Protein AF-A0AAI8YCN1-F1 (afdb_monomer_lite)

Foldseek 3Di:
DDDPPDVLVVVLVLLLVLLAPVQVDAPPDPPPPVVVVPRDAAALQRLLVSLLVQLVPDDLVVLLVQLVVLLVQLVVLLPDDDLPVSQVSNLVSVQSVLQSLCVRRVVSQQQFFYFHDDDDLPPDPVPPDDRDGGGQAEEAEAAEDDDDDQWDQDPVRRYTYHYQAYNVRDGDRPLQRSLRSLLNVLLSSCVSRHDPPPPCSCQQAPPPNRLHLSSLSNSLSSLVSVCSSHVDPNSVVSSVVSVVVNVVSVVVVD

Structure (mmCIF, N/CA/C/O backbone):
data_AF-A0AAI8YCN1-F1
#
_entry.id   AF-A0AAI8YCN1-F1
#
loop_
_atom_site.group_PDB
_atom_site.id
_atom_site.type_symbol
_atom_site.label_atom_id
_atom_site.label_alt_id
_atom_site.label_comp_id
_atom_site.label_asym_id
_atom_site.label_entity_id
_atom_site.label_seq_id
_atom_site.pdbx_PDB_ins_code
_atom_site.Cartn_x
_atom_site.Cartn_y
_atom_site.Cartn_z
_atom_site.occupancy
_atom_site.B_iso_or_equiv
_atom_site.auth_seq_id
_atom_site.auth_comp_id
_atom_site.auth_asym_id
_atom_site.auth_atom_id
_atom_site.pdbx_PDB_model_num
ATOM 1 N N . MET A 1 1 ? 22.339 -26.926 -0.868 1.00 37.88 1 MET A N 1
ATOM 2 C CA . MET A 1 1 ? 21.730 -25.575 -0.877 1.00 37.88 1 MET A CA 1
ATOM 3 C C . MET A 1 1 ? 22.743 -24.601 -1.459 1.00 37.88 1 MET A C 1
ATOM 5 O O . MET A 1 1 ? 23.844 -24.538 -0.933 1.00 37.88 1 MET A O 1
ATOM 9 N N . ARG A 1 2 ? 22.438 -23.910 -2.567 1.00 31.39 2 ARG A N 1
ATOM 10 C CA . ARG A 1 2 ? 23.324 -22.863 -3.115 1.00 31.39 2 ARG A CA 1
ATOM 11 C C . ARG A 1 2 ? 22.983 -21.520 -2.452 1.00 31.39 2 ARG A C 1
ATOM 13 O O . ARG A 1 2 ? 21.796 -21.224 -2.331 1.00 31.39 2 ARG A O 1
ATOM 20 N N . PRO A 1 3 ? 23.964 -20.711 -2.023 1.00 32.66 3 PRO A N 1
ATOM 21 C CA . PRO A 1 3 ? 23.682 -19.436 -1.377 1.00 32.66 3 PRO A CA 1
ATOM 22 C C . PRO A 1 3 ? 23.203 -18.407 -2.414 1.00 32.66 3 PRO A C 1
ATOM 24 O O . PRO A 1 3 ? 23.929 -18.064 -3.342 1.00 32.66 3 PRO A O 1
ATOM 27 N N . LEU A 1 4 ? 21.995 -17.868 -2.236 1.00 40.56 4 LEU A N 1
ATOM 28 C CA . LEU A 1 4 ? 21.429 -16.754 -3.023 1.00 40.56 4 LEU A CA 1
ATOM 29 C C . LEU A 1 4 ? 21.972 -15.364 -2.591 1.00 40.56 4 LEU A C 1
ATOM 31 O O . LEU A 1 4 ? 21.301 -14.345 -2.731 1.00 40.56 4 LEU A O 1
ATOM 35 N N . ALA A 1 5 ? 23.177 -15.295 -2.022 1.00 48.88 5 ALA A N 1
ATOM 36 C CA . ALA A 1 5 ? 23.575 -14.211 -1.114 1.00 48.88 5 ALA A CA 1
ATOM 37 C C . ALA A 1 5 ? 24.196 -12.915 -1.712 1.00 48.88 5 ALA A C 1
ATOM 39 O O . ALA A 1 5 ? 24.028 -11.875 -1.077 1.00 48.88 5 ALA A O 1
ATOM 40 N N . PRO A 1 6 ? 24.876 -12.873 -2.881 1.00 50.44 6 PRO A N 1
ATOM 41 C CA . PRO A 1 6 ? 25.553 -11.632 -3.303 1.00 50.44 6 PRO A CA 1
ATOM 42 C C . PRO A 1 6 ? 24.618 -10.580 -3.927 1.00 50.44 6 PRO A C 1
ATOM 44 O O . PRO A 1 6 ? 24.646 -9.413 -3.543 1.00 50.44 6 PRO A O 1
ATOM 47 N N . ARG A 1 7 ? 23.741 -10.997 -4.854 1.00 56.00 7 ARG A N 1
ATOM 48 C CA . ARG A 1 7 ? 22.943 -10.079 -5.697 1.00 56.00 7 ARG A CA 1
ATOM 49 C C . ARG A 1 7 ? 21.779 -9.407 -4.956 1.00 56.00 7 ARG A C 1
ATOM 51 O O . ARG A 1 7 ? 21.479 -8.246 -5.205 1.00 56.00 7 ARG A O 1
ATOM 58 N N . LYS A 1 8 ? 21.155 -10.097 -3.991 1.00 58.25 8 LYS A N 1
ATOM 59 C CA . LYS A 1 8 ? 20.039 -9.556 -3.185 1.00 58.25 8 LYS A CA 1
ATOM 60 C C . LYS A 1 8 ? 20.481 -8.382 -2.298 1.00 58.25 8 LYS A C 1
ATOM 62 O O . LYS A 1 8 ? 19.754 -7.405 -2.143 1.00 58.25 8 LYS A O 1
ATOM 67 N N . ASN A 1 9 ? 21.695 -8.463 -1.752 1.00 67.75 9 ASN A N 1
ATOM 68 C CA . ASN A 1 9 ? 22.269 -7.416 -0.905 1.00 67.75 9 ASN A CA 1
ATOM 69 C C . ASN A 1 9 ? 22.727 -6.194 -1.710 1.00 67.75 9 ASN A C 1
ATOM 71 O O . ASN A 1 9 ? 22.776 -5.089 -1.178 1.00 67.75 9 ASN A O 1
ATOM 75 N N . GLU A 1 10 ? 23.087 -6.371 -2.978 1.00 74.25 10 GLU A N 1
ATOM 76 C CA . GLU A 1 10 ? 23.402 -5.268 -3.885 1.00 74.25 10 GLU A CA 1
ATOM 77 C C . GLU A 1 10 ? 22.140 -4.511 -4.299 1.00 74.25 10 GLU A C 1
ATOM 79 O O . GLU A 1 10 ? 22.088 -3.299 -4.106 1.00 74.25 10 GLU A O 1
ATOM 84 N N . ALA A 1 11 ? 21.084 -5.226 -4.704 1.00 72.12 11 ALA A N 1
ATOM 85 C CA . ALA A 1 11 ? 19.806 -4.607 -5.047 1.00 72.12 11 ALA A CA 1
ATOM 86 C C . ALA A 1 11 ? 19.209 -3.807 -3.878 1.00 72.12 11 ALA A C 1
ATOM 88 O O . ALA A 1 11 ? 18.850 -2.646 -4.041 1.00 72.12 11 ALA A O 1
ATOM 89 N N . LEU A 1 12 ? 19.201 -4.372 -2.664 1.00 73.56 12 LEU A N 1
ATOM 90 C CA . LEU A 1 12 ? 18.713 -3.662 -1.478 1.00 73.56 12 LEU A CA 1
ATOM 91 C C . LEU A 1 12 ? 19.574 -2.442 -1.115 1.00 73.56 12 LEU A C 1
ATOM 93 O O . LEU A 1 12 ? 19.041 -1.411 -0.713 1.00 73.56 12 LEU A O 1
ATOM 97 N N . ARG A 1 13 ? 20.905 -2.534 -1.237 1.00 77.88 13 ARG A N 1
ATOM 98 C CA . ARG A 1 13 ? 21.786 -1.368 -1.039 1.00 77.88 13 ARG A CA 1
ATOM 99 C C . ARG A 1 13 ? 21.512 -0.285 -2.078 1.00 77.88 13 ARG A C 1
ATOM 101 O O . ARG A 1 13 ? 21.604 0.891 -1.740 1.00 77.88 13 ARG A O 1
ATOM 108 N N . HIS A 1 14 ? 21.161 -0.674 -3.300 1.00 75.81 14 HIS A N 1
ATOM 109 C CA . HIS A 1 14 ? 20.821 0.266 -4.353 1.00 75.81 14 HIS A CA 1
ATOM 110 C C . HIS A 1 14 ? 19.476 0.956 -4.104 1.00 75.81 14 HIS A C 1
ATOM 112 O O . HIS A 1 14 ? 19.423 2.178 -4.088 1.00 75.81 14 HIS A O 1
ATOM 118 N N . LEU A 1 15 ? 18.425 0.202 -3.772 1.00 74.25 15 LEU A N 1
ATOM 119 C CA . LEU A 1 15 ? 17.115 0.769 -3.421 1.00 74.25 15 LEU A CA 1
ATOM 120 C C . LEU A 1 15 ? 17.194 1.713 -2.212 1.00 74.25 15 LEU A C 1
ATOM 122 O O . LEU A 1 15 ? 16.580 2.775 -2.211 1.00 74.25 15 LEU A O 1
ATOM 126 N N . LYS A 1 16 ? 18.017 1.378 -1.208 1.00 77.25 16 LYS A N 1
ATOM 127 C CA . LYS A 1 16 ? 18.317 2.289 -0.088 1.00 77.25 16 LYS A CA 1
ATOM 128 C C . LYS A 1 16 ? 18.953 3.593 -0.560 1.00 77.25 16 LYS A C 1
ATOM 130 O O . LYS A 1 16 ? 18.614 4.646 -0.040 1.00 77.25 16 LYS A O 1
ATOM 135 N N . ARG A 1 17 ? 19.862 3.521 -1.534 1.00 74.38 17 ARG A N 1
ATOM 136 C CA . ARG A 1 17 ? 20.500 4.701 -2.123 1.00 74.38 17 ARG A CA 1
ATOM 137 C C . ARG A 1 17 ? 19.497 5.546 -2.903 1.00 74.38 17 ARG A C 1
ATOM 139 O O . ARG A 1 17 ? 19.523 6.754 -2.737 1.00 74.38 17 ARG A O 1
ATOM 146 N N . ILE A 1 18 ? 18.610 4.930 -3.687 1.00 70.88 18 ILE A N 1
ATOM 147 C CA . ILE A 1 18 ? 17.519 5.632 -4.385 1.00 70.88 18 ILE A CA 1
ATOM 148 C C . ILE A 1 18 ? 16.659 6.392 -3.366 1.00 70.88 18 ILE A C 1
ATOM 150 O O . ILE A 1 18 ? 16.500 7.604 -3.496 1.00 70.88 18 ILE A O 1
ATOM 154 N N . ALA A 1 19 ? 16.216 5.719 -2.296 1.00 69.56 19 ALA A N 1
ATOM 155 C CA . ALA A 1 19 ? 15.466 6.350 -1.208 1.00 69.56 19 ALA A CA 1
ATOM 156 C C . ALA A 1 19 ? 16.242 7.496 -0.526 1.00 69.56 19 ALA A C 1
ATOM 158 O O . ALA A 1 19 ? 15.656 8.512 -0.174 1.00 69.56 19 ALA A O 1
ATOM 159 N N . ASP A 1 20 ? 17.561 7.366 -0.356 1.00 68.50 20 ASP A N 1
ATOM 160 C CA . ASP A 1 20 ? 18.397 8.392 0.283 1.00 68.50 20 ASP A CA 1
ATOM 161 C C . ASP A 1 20 ? 18.766 9.569 -0.649 1.00 68.50 20 ASP A C 1
ATOM 163 O O . ASP A 1 20 ? 19.060 10.657 -0.148 1.00 68.50 20 ASP A O 1
ATOM 167 N N . ASN A 1 21 ? 18.805 9.364 -1.974 1.00 62.84 21 ASN A N 1
ATOM 168 C CA . ASN A 1 21 ? 19.306 10.332 -2.962 1.00 62.84 21 ASN A CA 1
ATOM 169 C C . ASN A 1 21 ? 18.202 11.125 -3.668 1.00 62.84 21 ASN A C 1
ATOM 171 O O . ASN A 1 21 ? 18.410 12.312 -3.913 1.00 62.84 21 ASN A O 1
ATOM 175 N N . ARG A 1 22 ? 17.040 10.516 -3.957 1.00 56.38 22 ARG A N 1
ATOM 176 C CA . ARG A 1 22 ? 15.914 11.186 -4.646 1.00 56.38 22 ARG A CA 1
ATOM 177 C C . ARG A 1 22 ? 15.381 12.404 -3.863 1.00 56.38 22 ARG A C 1
ATOM 179 O O . ARG A 1 22 ? 14.746 13.266 -4.445 1.00 56.38 22 ARG A O 1
ATOM 186 N N . TRP A 1 23 ? 15.730 12.519 -2.576 1.00 51.97 23 TRP A N 1
ATOM 187 C CA . TRP A 1 23 ? 15.217 13.530 -1.637 1.00 51.97 23 TRP A CA 1
ATOM 188 C C . TRP A 1 23 ? 16.274 14.485 -1.069 1.00 51.97 23 TRP A C 1
ATOM 190 O O . TRP A 1 23 ? 15.977 15.323 -0.221 1.00 51.97 23 TRP A O 1
ATOM 200 N N . ARG A 1 24 ? 17.525 14.386 -1.543 1.00 43.50 24 ARG A N 1
ATOM 201 C CA . ARG A 1 24 ? 18.562 15.400 -1.270 1.00 43.50 24 ARG A CA 1
ATOM 202 C C . ARG A 1 24 ? 18.454 16.624 -2.181 1.00 43.50 24 ARG A C 1
ATOM 204 O O . ARG A 1 24 ? 19.236 17.554 -2.003 1.00 43.50 24 ARG A O 1
ATOM 211 N N . ILE A 1 25 ? 17.548 16.604 -3.155 1.00 40.16 25 ILE A N 1
ATOM 212 C CA . ILE A 1 25 ? 17.401 17.664 -4.147 1.00 40.16 25 ILE A CA 1
ATOM 213 C C . ILE A 1 25 ? 16.362 18.656 -3.634 1.00 40.16 25 ILE A C 1
ATOM 215 O O . ILE A 1 25 ? 15.189 18.329 -3.485 1.00 40.16 25 ILE A O 1
ATOM 219 N N . ASP A 1 26 ? 16.845 19.854 -3.329 1.00 38.69 26 ASP A N 1
ATOM 220 C CA . ASP A 1 26 ? 16.035 21.039 -3.082 1.00 38.69 26 ASP A CA 1
ATOM 221 C C . ASP A 1 26 ? 15.257 21.362 -4.371 1.00 38.69 26 ASP A C 1
ATOM 223 O O . ASP A 1 26 ? 15.903 21.587 -5.398 1.00 38.69 26 ASP A O 1
ATOM 227 N N . PRO A 1 27 ? 13.910 21.388 -4.377 1.00 41.88 27 PRO A N 1
ATOM 228 C CA . PRO A 1 27 ? 13.135 21.681 -5.587 1.00 41.88 27 PRO A CA 1
ATOM 229 C C . PRO A 1 27 ? 13.367 23.108 -6.117 1.00 41.88 27 PRO A C 1
ATOM 231 O O . PRO A 1 27 ? 12.930 23.434 -7.217 1.00 41.88 27 PRO A O 1
ATOM 234 N N . VAL A 1 28 ? 14.052 23.966 -5.349 1.00 38.78 28 VAL A N 1
ATOM 235 C CA . VAL A 1 28 ? 14.414 25.339 -5.739 1.00 38.78 28 VAL A CA 1
ATOM 236 C C . VAL A 1 28 ? 15.728 25.391 -6.528 1.00 38.78 28 VAL A C 1
ATOM 238 O O . VAL A 1 28 ? 16.009 26.383 -7.201 1.00 38.78 28 VAL A O 1
ATOM 241 N N . ALA A 1 29 ? 16.545 24.338 -6.473 1.00 38.72 29 ALA A N 1
ATOM 242 C CA . ALA A 1 29 ? 17.766 24.266 -7.253 1.00 38.72 29 ALA A CA 1
ATOM 243 C C . ALA A 1 29 ? 17.478 23.514 -8.552 1.00 38.72 29 ALA A C 1
ATOM 245 O O . ALA A 1 29 ? 17.090 22.351 -8.529 1.00 38.72 29 ALA A O 1
ATOM 246 N N . ASP A 1 30 ? 17.717 24.196 -9.670 1.00 35.72 30 ASP A N 1
ATOM 247 C CA . ASP A 1 30 ? 17.680 23.737 -11.065 1.00 35.72 30 ASP A CA 1
ATOM 248 C C . ASP A 1 30 ? 18.754 22.650 -11.332 1.00 35.72 30 ASP A C 1
ATOM 250 O O . ASP A 1 30 ? 19.585 22.725 -12.240 1.00 35.72 30 ASP A O 1
ATOM 254 N N . VAL A 1 31 ? 18.827 21.651 -10.450 1.00 38.09 31 VAL A N 1
ATOM 255 C CA . VAL A 1 31 ? 19.705 20.498 -10.559 1.00 38.09 31 VAL A CA 1
ATOM 256 C C . VAL A 1 31 ? 18.974 19.526 -11.457 1.00 38.09 31 VAL A C 1
ATOM 258 O O . VAL A 1 31 ? 18.088 18.794 -11.021 1.00 38.09 31 VAL A O 1
ATOM 261 N N . SER A 1 32 ? 19.352 19.582 -12.732 1.00 36.53 32 SER A N 1
ATOM 262 C CA . SER A 1 32 ? 19.016 18.606 -13.759 1.00 36.53 32 SER A CA 1
ATOM 263 C C . SER A 1 32 ? 18.841 17.207 -13.148 1.00 36.53 32 SER A C 1
ATOM 265 O O . SER A 1 32 ? 19.759 16.632 -12.549 1.00 36.53 32 SER A O 1
ATOM 267 N N . TYR A 1 33 ? 17.635 16.666 -13.334 1.00 40.56 33 TYR A N 1
ATOM 268 C CA . TYR A 1 33 ? 17.277 15.272 -13.070 1.00 40.56 33 TYR A CA 1
ATOM 269 C C . TYR A 1 33 ? 18.294 14.286 -13.699 1.00 40.56 33 TYR A C 1
ATOM 271 O O . TYR A 1 33 ? 18.409 13.151 -13.236 1.00 40.56 33 TYR A O 1
ATOM 279 N N . ASP A 1 34 ? 19.093 14.724 -14.685 1.00 38.28 34 ASP A N 1
ATOM 280 C CA . ASP A 1 34 ? 20.087 13.920 -15.408 1.00 38.28 34 ASP A CA 1
ATOM 281 C C . ASP A 1 34 ? 21.299 13.498 -14.562 1.00 38.28 34 ASP A C 1
ATOM 283 O O . ASP A 1 34 ? 22.046 12.609 -14.963 1.00 38.28 34 ASP A O 1
ATOM 287 N N . LEU A 1 35 ? 21.532 14.082 -13.380 1.00 38.84 35 LEU A N 1
ATOM 288 C CA . LEU A 1 35 ? 22.635 13.636 -12.511 1.00 38.84 35 LEU A CA 1
ATOM 289 C C . LEU A 1 35 ? 22.287 12.407 -11.650 1.00 38.84 35 LEU A C 1
ATOM 291 O O . LEU A 1 35 ? 23.187 11.823 -11.044 1.00 38.84 35 LEU A O 1
ATOM 295 N N . LEU A 1 36 ? 21.019 11.974 -11.626 1.00 43.69 36 LEU A N 1
ATOM 296 C CA . LEU A 1 36 ? 20.576 10.738 -10.961 1.00 43.69 36 LEU A CA 1
ATOM 297 C C . LEU A 1 36 ? 20.333 9.566 -11.932 1.00 43.69 36 LEU A C 1
ATOM 299 O O . LEU A 1 36 ? 20.166 8.437 -11.476 1.00 43.69 36 LEU A O 1
ATOM 303 N N . THR A 1 37 ? 20.358 9.791 -13.251 1.00 45.66 37 THR A N 1
ATOM 304 C CA . THR A 1 37 ? 19.985 8.790 -14.273 1.00 45.66 37 THR A CA 1
ATOM 305 C C . THR A 1 37 ? 21.078 7.767 -14.609 1.00 45.66 37 THR A C 1
ATOM 307 O O . THR A 1 37 ? 20.818 6.808 -15.330 1.00 45.66 37 THR A O 1
ATOM 310 N N . ASN A 1 38 ? 22.293 7.910 -14.066 1.00 41.09 38 ASN A N 1
ATOM 311 C CA . ASN A 1 38 ? 23.405 6.982 -14.334 1.00 41.09 38 ASN A CA 1
ATOM 312 C C . ASN A 1 38 ? 23.502 5.786 -13.365 1.00 41.09 38 ASN A C 1
ATOM 314 O O . ASN A 1 38 ? 24.310 4.883 -13.589 1.00 41.09 38 ASN A O 1
ATOM 318 N N . ASP A 1 39 ? 22.681 5.739 -12.314 1.00 48.38 39 ASP A N 1
ATOM 319 C CA . ASP A 1 39 ? 22.651 4.637 -11.347 1.00 48.38 39 ASP A CA 1
ATOM 320 C C . ASP A 1 39 ? 21.447 3.716 -11.664 1.00 48.38 39 ASP A C 1
ATOM 322 O O . ASP A 1 39 ? 20.359 3.915 -11.140 1.00 48.38 39 ASP A O 1
ATOM 326 N N . LEU A 1 40 ? 21.635 2.722 -12.552 1.00 51.00 40 LEU A N 1
ATOM 327 C CA . LEU A 1 40 ? 20.783 1.523 -12.766 1.00 51.00 40 LEU A CA 1
ATOM 328 C C . LEU A 1 40 ? 19.309 1.657 -12.322 1.00 51.00 40 LEU A C 1
ATOM 330 O O . LEU A 1 40 ? 18.898 1.078 -11.311 1.00 51.00 40 LEU A O 1
ATOM 334 N N . ILE A 1 41 ? 18.503 2.403 -13.071 1.00 69.31 41 ILE A N 1
ATOM 335 C CA . ILE A 1 41 ? 17.099 2.589 -12.712 1.00 69.31 41 ILE A CA 1
ATOM 336 C C . ILE A 1 41 ? 16.358 1.267 -12.971 1.00 69.31 41 ILE A C 1
ATOM 338 O O . ILE A 1 41 ? 16.448 0.675 -14.047 1.00 69.31 41 ILE A O 1
ATOM 342 N N . TYR A 1 42 ? 15.719 0.718 -11.939 1.00 81.38 42 TYR A N 1
ATOM 343 C CA . TYR A 1 42 ? 15.004 -0.548 -12.067 1.00 81.38 42 TYR A CA 1
ATOM 344 C C . TYR A 1 42 ? 13.690 -0.308 -12.795 1.00 81.38 42 TYR A C 1
ATOM 346 O O . TYR A 1 42 ? 12.892 0.534 -12.383 1.00 81.38 42 TYR A O 1
ATOM 354 N N . SER A 1 43 ? 13.406 -1.115 -13.812 1.00 88.06 43 SER A N 1
ATOM 355 C CA . SER A 1 43 ? 12.075 -1.104 -14.404 1.00 88.06 43 SER A CA 1
ATOM 356 C C . SER A 1 43 ? 11.011 -1.513 -13.374 1.00 88.06 43 SER A C 1
ATOM 358 O O . SER A 1 43 ? 11.298 -2.245 -12.417 1.00 88.06 43 SER A O 1
ATOM 360 N N . ALA A 1 44 ? 9.752 -1.125 -13.595 1.00 88.88 44 ALA A N 1
ATOM 361 C CA . ALA A 1 44 ? 8.629 -1.556 -12.753 1.00 88.88 44 ALA A CA 1
ATOM 362 C C . ALA A 1 44 ? 8.565 -3.088 -12.602 1.00 88.88 44 ALA A C 1
ATOM 364 O O . ALA A 1 44 ? 8.285 -3.625 -11.528 1.00 88.88 44 ALA A O 1
ATOM 365 N N . ARG A 1 45 ? 8.927 -3.815 -13.666 1.00 91.56 45 ARG A N 1
ATOM 366 C CA . ARG A 1 45 ? 9.012 -5.277 -13.664 1.00 91.56 45 ARG A CA 1
ATOM 367 C C . ARG A 1 45 ? 10.113 -5.808 -12.748 1.00 91.56 45 ARG A C 1
ATOM 369 O O . ARG A 1 45 ? 9.889 -6.794 -12.041 1.00 91.56 45 ARG A O 1
ATOM 376 N N . ASP A 1 46 ? 11.290 -5.188 -12.751 1.00 89.56 46 ASP A N 1
ATOM 377 C CA . ASP A 1 46 ? 12.398 -5.594 -11.881 1.00 89.56 46 ASP A CA 1
ATOM 378 C C . ASP A 1 46 ? 12.054 -5.363 -10.411 1.00 89.56 46 ASP A C 1
ATOM 380 O O . ASP A 1 46 ? 12.251 -6.255 -9.582 1.00 89.56 46 ASP A O 1
ATOM 384 N N . ILE A 1 47 ? 11.461 -4.209 -10.102 1.00 88.56 47 ILE A N 1
ATOM 385 C CA . ILE A 1 47 ? 10.981 -3.860 -8.765 1.00 88.56 47 ILE A CA 1
ATOM 386 C C . ILE A 1 47 ? 9.910 -4.849 -8.279 1.00 88.56 47 ILE A C 1
ATOM 388 O O . ILE A 1 47 ? 10.045 -5.416 -7.189 1.00 88.56 47 ILE A O 1
ATOM 392 N N . ALA A 1 48 ? 8.894 -5.145 -9.097 1.00 90.56 48 ALA A N 1
ATOM 393 C CA . ALA A 1 48 ? 7.862 -6.131 -8.766 1.00 90.56 48 ALA A CA 1
ATOM 394 C C . ALA A 1 48 ? 8.461 -7.528 -8.520 1.00 90.56 48 ALA A C 1
ATOM 396 O O . ALA A 1 48 ? 8.098 -8.230 -7.570 1.00 90.56 48 ALA A O 1
ATOM 397 N N . ARG A 1 49 ? 9.422 -7.944 -9.355 1.00 88.62 49 ARG A N 1
ATOM 398 C CA . ARG A 1 49 ? 10.113 -9.231 -9.210 1.00 88.62 49 ARG A CA 1
ATOM 399 C C . ARG A 1 49 ? 10.955 -9.290 -7.937 1.00 88.62 49 ARG A C 1
ATOM 401 O O . ARG A 1 49 ? 10.975 -10.332 -7.279 1.00 88.62 49 ARG A O 1
ATOM 408 N N . LEU A 1 50 ? 11.642 -8.204 -7.587 1.00 87.94 50 LEU A N 1
ATOM 409 C CA . LEU A 1 50 ? 12.440 -8.113 -6.366 1.00 87.94 50 LEU A CA 1
ATOM 410 C C . LEU A 1 50 ? 11.575 -8.321 -5.122 1.00 87.94 50 LEU A C 1
ATOM 412 O O . LEU A 1 50 ? 11.965 -9.120 -4.267 1.00 87.94 50 LEU A O 1
ATOM 416 N N . VAL A 1 51 ? 10.403 -7.677 -5.048 1.00 89.75 51 VAL A N 1
ATOM 417 C CA . VAL A 1 51 ? 9.435 -7.880 -3.954 1.00 89.75 51 VAL A CA 1
ATOM 418 C C . VAL A 1 51 ? 9.068 -9.359 -3.840 1.00 89.75 51 VAL A C 1
ATOM 420 O O . VAL A 1 51 ? 9.241 -9.966 -2.784 1.00 89.75 51 VAL A O 1
ATOM 423 N N . LYS A 1 52 ? 8.664 -9.988 -4.952 1.00 89.19 52 LYS A N 1
ATOM 424 C CA . LYS A 1 52 ? 8.255 -11.403 -4.969 1.00 89.19 52 LYS A CA 1
ATOM 425 C C . LYS A 1 52 ? 9.338 -12.338 -4.442 1.00 89.19 52 LYS A C 1
ATOM 427 O O . LYS A 1 52 ? 9.092 -13.116 -3.523 1.00 89.19 52 LYS A O 1
ATOM 432 N N . VAL A 1 53 ? 10.552 -12.216 -4.978 1.00 84.62 53 VAL A N 1
ATOM 433 C CA . VAL A 1 53 ? 11.700 -13.045 -4.578 1.00 84.62 53 VAL A CA 1
ATOM 434 C C . VAL A 1 53 ? 12.110 -12.769 -3.128 1.00 84.62 53 VAL A C 1
ATOM 436 O O . VAL A 1 53 ? 12.559 -13.670 -2.417 1.00 84.62 53 VAL A O 1
ATOM 439 N N . HIS A 1 54 ? 11.982 -11.528 -2.651 1.00 79.38 54 HIS A N 1
ATOM 440 C CA . HIS A 1 54 ? 12.303 -11.208 -1.265 1.00 79.38 54 HIS A CA 1
ATOM 441 C C . HIS A 1 54 ? 11.322 -11.859 -0.291 1.00 79.38 54 HIS A C 1
ATOM 443 O O . HIS A 1 54 ? 11.763 -12.505 0.666 1.00 79.38 54 HIS A O 1
ATOM 449 N N . SER A 1 55 ? 10.026 -11.734 -0.571 1.00 80.12 55 SER A N 1
ATOM 450 C CA . SER A 1 55 ? 8.932 -12.212 0.275 1.00 80.12 55 SER A CA 1
ATOM 451 C C . SER A 1 55 ? 8.686 -13.723 0.179 1.00 80.12 55 SER A C 1
ATOM 453 O O . SER A 1 55 ? 7.891 -14.273 0.930 1.00 80.12 55 SER A O 1
ATOM 455 N N . GLU A 1 56 ? 9.380 -14.450 -0.698 1.00 73.62 56 GLU A N 1
ATOM 456 C CA . GLU A 1 56 ? 9.415 -15.919 -0.641 1.00 73.62 56 GLU A CA 1
ATOM 457 C C . GLU A 1 56 ? 10.155 -16.445 0.598 1.00 73.62 56 GLU A C 1
ATOM 459 O O . GLU A 1 56 ? 9.869 -17.547 1.063 1.00 73.62 56 GLU A O 1
ATOM 464 N N . GLY A 1 57 ? 11.082 -15.657 1.153 1.00 64.81 57 GLY A N 1
ATOM 465 C CA . GLY A 1 57 ? 11.860 -16.025 2.337 1.00 64.81 57 GLY A CA 1
ATOM 466 C C . GLY A 1 57 ? 11.203 -15.683 3.678 1.00 64.81 57 GLY A C 1
ATOM 467 O O . GLY A 1 57 ? 11.766 -16.026 4.720 1.00 64.81 57 GLY A O 1
ATOM 468 N N . THR A 1 58 ? 10.056 -14.995 3.690 1.00 67.88 58 THR A N 1
ATOM 469 C CA . THR A 1 58 ? 9.383 -14.604 4.935 1.00 67.88 58 THR A CA 1
ATOM 470 C C . THR A 1 58 ? 8.618 -15.787 5.532 1.00 67.88 58 THR A C 1
ATOM 472 O O . THR A 1 58 ? 7.891 -16.515 4.856 1.00 67.88 58 THR A O 1
ATOM 475 N N . LYS A 1 59 ? 8.832 -16.036 6.831 1.00 63.22 59 LYS A N 1
ATOM 476 C CA . LYS A 1 59 ? 8.249 -17.181 7.542 1.00 63.22 59 LYS A CA 1
ATOM 477 C C . LYS A 1 59 ? 6.761 -16.936 7.811 1.00 63.22 59 LYS A C 1
ATOM 479 O O . LYS A 1 59 ? 6.419 -16.261 8.780 1.00 63.22 59 LYS A O 1
ATOM 484 N N . THR A 1 60 ? 5.898 -17.579 7.024 1.00 62.34 60 THR A N 1
ATOM 485 C CA . THR A 1 60 ? 4.425 -17.464 7.055 1.00 62.34 60 THR A CA 1
ATOM 486 C C . THR A 1 60 ? 3.815 -17.482 8.464 1.00 62.34 60 THR A C 1
ATOM 488 O O . THR A 1 60 ? 2.906 -16.710 8.745 1.00 62.34 60 THR A O 1
ATOM 491 N N . ARG A 1 61 ? 4.329 -18.318 9.380 1.00 60.47 61 ARG A N 1
ATOM 492 C CA . ARG A 1 61 ? 3.774 -18.472 10.738 1.00 60.47 61 ARG A CA 1
ATOM 493 C C . ARG A 1 61 ? 4.003 -17.254 11.644 1.00 60.47 61 ARG A C 1
ATOM 495 O O . ARG A 1 61 ? 3.110 -16.894 12.395 1.00 60.47 61 ARG A O 1
ATOM 502 N N . THR A 1 62 ? 5.178 -16.625 11.585 1.00 63.47 62 THR A N 1
ATOM 503 C CA . THR A 1 62 ? 5.496 -15.450 12.421 1.00 63.47 62 THR A CA 1
ATOM 504 C C . THR A 1 62 ? 4.741 -14.216 11.938 1.00 63.47 62 THR A C 1
ATOM 506 O O . THR A 1 62 ? 4.238 -13.441 12.745 1.00 63.47 62 THR A O 1
ATOM 509 N N . THR A 1 63 ? 4.626 -14.074 10.620 1.00 69.81 63 THR A N 1
ATOM 510 C CA . THR A 1 63 ? 3.864 -13.009 9.969 1.00 69.81 63 THR A CA 1
ATOM 511 C C . THR A 1 63 ? 2.369 -13.134 10.281 1.00 69.81 63 THR A C 1
ATOM 513 O O . THR A 1 63 ? 1.764 -12.166 10.719 1.00 69.81 63 THR A O 1
ATOM 516 N N . SER A 1 64 ? 1.793 -14.340 10.201 1.00 74.06 64 SER A N 1
ATOM 517 C CA . SER A 1 64 ? 0.377 -14.570 10.536 1.00 74.06 64 SER A CA 1
ATOM 518 C C . SER A 1 64 ? 0.021 -14.181 11.976 1.00 74.06 64 SER A C 1
ATOM 520 O O . SER A 1 64 ? -0.936 -13.441 12.174 1.00 74.06 64 SER A O 1
ATOM 522 N N . THR A 1 65 ? 0.822 -14.559 12.981 1.00 77.94 65 THR A N 1
ATOM 523 C CA . THR A 1 65 ? 0.557 -14.144 14.373 1.00 77.94 65 THR A CA 1
ATOM 524 C C . THR A 1 65 ? 0.651 -12.629 14.564 1.00 77.94 65 THR A C 1
ATOM 526 O O . THR A 1 65 ? -0.158 -12.051 15.283 1.00 77.94 65 THR A O 1
ATOM 529 N N . ALA A 1 66 ? 1.624 -11.969 13.930 1.00 79.12 66 ALA A N 1
ATOM 530 C CA . ALA A 1 66 ? 1.777 -10.522 14.051 1.00 79.12 66 ALA A CA 1
ATOM 531 C C . ALA A 1 66 ? 0.586 -9.769 13.443 1.00 79.12 66 ALA A C 1
ATOM 533 O O . ALA A 1 66 ? 0.067 -8.854 14.076 1.00 79.12 66 ALA A O 1
ATOM 534 N N . VAL A 1 67 ? 0.139 -10.174 12.251 1.00 78.25 67 VAL A N 1
ATOM 535 C CA . VAL A 1 67 ? -1.002 -9.538 11.580 1.00 78.25 67 VAL A CA 1
ATOM 536 C C . VAL A 1 67 ? -2.310 -9.838 12.321 1.00 78.25 67 VAL A C 1
ATOM 538 O O . VAL A 1 67 ? -3.101 -8.921 12.512 1.00 78.25 67 VAL A O 1
ATOM 541 N N . GLN A 1 68 ? -2.501 -11.057 12.839 1.00 83.00 68 GLN A N 1
ATOM 542 C CA . GLN A 1 68 ? -3.672 -11.389 13.660 1.00 83.00 68 GLN A CA 1
ATOM 543 C C . GLN A 1 68 ? -3.749 -10.527 14.927 1.00 83.00 68 GLN A C 1
ATOM 545 O O . GLN A 1 68 ? -4.798 -9.975 15.227 1.00 83.00 68 GLN A O 1
ATOM 550 N N . ASN A 1 69 ? -2.632 -10.333 15.635 1.00 84.44 69 ASN A N 1
ATOM 551 C CA . ASN A 1 69 ? -2.616 -9.472 16.820 1.00 84.44 69 ASN A CA 1
ATOM 552 C C . ASN A 1 69 ? -3.007 -8.022 16.489 1.00 84.44 69 ASN A C 1
ATOM 554 O O . ASN A 1 69 ? -3.614 -7.342 17.315 1.00 84.44 69 ASN A O 1
ATOM 558 N N . LEU A 1 70 ? -2.633 -7.531 15.304 1.00 84.56 70 LEU A N 1
ATOM 559 C CA . LEU A 1 70 ? -2.986 -6.184 14.858 1.00 84.56 70 LEU A CA 1
ATOM 560 C C . LEU A 1 70 ? -4.464 -6.081 14.468 1.00 84.56 70 LEU A C 1
ATOM 562 O O . LEU A 1 70 ? -5.105 -5.100 14.831 1.00 84.56 70 LEU A O 1
ATOM 566 N N . HIS A 1 71 ? -5.004 -7.108 13.812 1.00 85.50 71 HIS A N 1
ATOM 567 C CA . HIS A 1 71 ? -6.436 -7.244 13.553 1.00 85.50 71 HIS A CA 1
ATOM 568 C C . HIS A 1 71 ? -7.244 -7.245 14.860 1.00 85.50 71 HIS A C 1
ATOM 570 O O . HIS A 1 71 ? -8.156 -6.440 15.023 1.00 85.50 71 HIS A O 1
ATOM 576 N N . ASP A 1 72 ? -6.857 -8.064 15.839 1.00 87.31 72 ASP A N 1
ATOM 577 C CA . ASP A 1 72 ? -7.547 -8.140 17.133 1.00 87.31 72 ASP A CA 1
ATOM 578 C C . ASP A 1 72 ? -7.459 -6.806 17.901 1.00 87.31 72 ASP A C 1
ATOM 580 O O . ASP A 1 72 ? -8.410 -6.390 18.564 1.00 87.31 72 ASP A O 1
ATOM 584 N N . THR A 1 73 ? -6.329 -6.098 17.776 1.00 85.44 73 THR A N 1
ATOM 585 C CA . THR A 1 73 ? -6.146 -4.749 18.337 1.00 85.44 73 THR A CA 1
ATOM 586 C C . THR A 1 73 ? -7.082 -3.740 17.672 1.00 85.44 73 THR A C 1
ATOM 588 O O . THR A 1 73 ? -7.712 -2.949 18.368 1.00 85.44 73 THR A O 1
ATOM 591 N N . TYR A 1 74 ? -7.213 -3.786 16.344 1.00 85.31 74 TYR A N 1
ATOM 592 C CA . TYR A 1 74 ? -8.154 -2.940 15.615 1.00 85.31 74 TYR A CA 1
ATOM 593 C C . TYR A 1 74 ? -9.598 -3.203 16.054 1.00 85.31 74 TYR A C 1
ATOM 595 O O . TYR A 1 74 ? -10.301 -2.259 16.397 1.00 85.31 74 TYR A O 1
ATOM 603 N N . LEU A 1 75 ? -10.022 -4.471 16.120 1.00 84.94 75 LEU A N 1
ATOM 604 C CA . LEU A 1 75 ? -11.372 -4.834 16.565 1.00 84.94 75 LEU A CA 1
ATOM 605 C C . LEU A 1 75 ? -11.662 -4.368 17.994 1.00 84.94 75 LEU A C 1
ATOM 607 O O . LEU A 1 75 ? -12.783 -3.960 18.289 1.00 84.94 75 LEU A O 1
ATOM 611 N N . LYS A 1 76 ? -10.655 -4.398 18.874 1.00 86.06 76 LYS A N 1
ATOM 612 C CA . LYS A 1 76 ? -10.781 -3.842 20.222 1.00 86.06 76 LYS A CA 1
ATOM 613 C C . LYS A 1 76 ? -11.073 -2.340 20.172 1.00 86.06 76 LYS A C 1
ATOM 615 O O . LYS A 1 76 ? -12.019 -1.900 20.808 1.00 86.06 76 LYS A O 1
ATOM 620 N N . TYR A 1 77 ? -10.290 -1.572 19.415 1.00 84.50 77 TYR A N 1
ATOM 621 C CA . TYR A 1 77 ? -10.458 -0.116 19.308 1.00 84.50 77 TYR A CA 1
ATOM 622 C C . TYR A 1 77 ? -11.739 0.288 18.571 1.00 84.50 77 TYR A C 1
ATOM 624 O O . TYR A 1 77 ? -12.350 1.298 18.893 1.00 84.50 77 TYR A O 1
ATOM 632 N N . ALA A 1 78 ? -12.181 -0.528 17.617 1.00 80.94 78 ALA A N 1
ATOM 633 C CA . ALA A 1 78 ? -13.444 -0.360 16.910 1.00 80.94 78 ALA A CA 1
ATOM 634 C C . ALA A 1 78 ? -14.680 -0.456 17.824 1.00 80.94 78 ALA A C 1
ATOM 636 O O . ALA A 1 78 ? -15.735 0.071 17.471 1.00 80.94 78 ALA A O 1
ATOM 637 N N . ALA A 1 79 ? -14.566 -1.148 18.962 1.00 82.38 79 ALA A N 1
ATOM 638 C CA . ALA A 1 79 ? -15.668 -1.407 19.887 1.00 82.38 79 ALA A CA 1
ATOM 639 C C . ALA A 1 79 ? -15.826 -0.348 20.995 1.00 82.38 79 ALA A C 1
ATOM 641 O O . ALA A 1 79 ? -16.801 -0.401 21.741 1.00 82.38 79 ALA A O 1
ATOM 642 N N . GLU A 1 80 ? -14.879 0.579 21.125 1.00 78.62 80 GLU A N 1
ATOM 643 C CA . GLU A 1 80 ? -14.898 1.646 22.131 1.00 78.62 80 GLU A CA 1
ATOM 644 C C . GLU A 1 80 ? -15.957 2.723 21.778 1.00 78.62 80 GLU A C 1
ATOM 646 O O . GLU A 1 80 ? -16.306 2.909 20.610 1.00 78.62 80 GLU A O 1
ATOM 651 N N . GLU A 1 81 ? -16.505 3.444 22.764 1.00 62.94 81 GLU A N 1
ATOM 652 C CA . GLU A 1 81 ? -17.632 4.381 22.548 1.00 62.94 81 GLU A CA 1
ATOM 653 C C . GLU A 1 81 ? -17.205 5.804 22.113 1.00 62.94 81 GLU A C 1
ATOM 655 O O . GLU A 1 81 ? -18.003 6.513 21.492 1.00 62.94 81 GLU A O 1
ATOM 660 N N . ASP A 1 82 ? -15.964 6.234 22.392 1.00 74.06 82 ASP A N 1
ATOM 661 C CA . ASP A 1 82 ? -15.473 7.579 22.037 1.00 74.06 82 ASP A CA 1
ATOM 662 C C . ASP A 1 82 ? -14.951 7.643 20.594 1.00 74.06 82 ASP A C 1
ATOM 664 O O . ASP A 1 82 ? -13.854 7.199 20.265 1.00 74.06 82 ASP A O 1
ATOM 668 N N . LEU A 1 83 ? -15.730 8.268 19.714 1.00 67.44 83 LEU A N 1
ATOM 669 C CA . LEU A 1 83 ? -15.453 8.315 18.280 1.00 67.44 83 LEU A CA 1
ATOM 670 C C . LEU A 1 83 ? -14.087 8.914 17.906 1.00 67.44 83 LEU A C 1
ATOM 672 O O . LEU A 1 83 ? -13.506 8.458 16.922 1.00 67.44 83 LEU A O 1
ATOM 676 N N . GLN A 1 84 ? -13.585 9.925 18.624 1.00 67.56 84 GLN A N 1
ATOM 677 C CA . GLN A 1 84 ? -12.357 10.622 18.228 1.00 67.56 84 GLN A CA 1
ATOM 678 C C . GLN A 1 84 ? -11.110 9.910 18.760 1.00 67.56 84 GLN A C 1
ATOM 680 O O . GLN A 1 84 ? -10.155 9.713 18.005 1.00 67.56 84 GLN A O 1
ATOM 685 N N . GLU A 1 85 ? -11.146 9.456 20.014 1.00 70.50 85 GLU A N 1
ATOM 68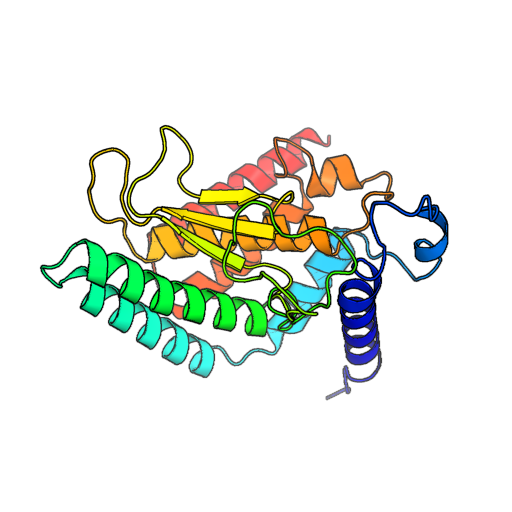6 C CA . GLU A 1 85 ? -10.079 8.630 20.594 1.00 70.50 85 GLU A CA 1
ATOM 687 C C . GLU A 1 85 ? -9.924 7.310 19.814 1.00 70.50 85 GLU A C 1
ATOM 689 O O . GLU A 1 85 ? -8.809 6.863 19.531 1.00 70.50 85 GLU A O 1
ATOM 694 N N . ASN A 1 86 ? -11.034 6.750 19.322 1.00 79.12 86 ASN A N 1
ATOM 695 C CA . ASN A 1 86 ? -11.020 5.546 18.493 1.00 79.12 86 ASN A CA 1
ATOM 696 C C . ASN A 1 86 ? -10.263 5.728 17.182 1.00 79.12 86 ASN A C 1
ATOM 698 O O . ASN A 1 86 ? -9.557 4.815 16.759 1.00 79.12 86 ASN A O 1
ATOM 702 N N . VAL A 1 87 ? -10.404 6.876 16.511 1.00 81.00 87 VAL A N 1
ATOM 703 C CA . VAL A 1 87 ? -9.707 7.118 15.239 1.00 81.00 87 VAL A CA 1
ATOM 704 C C . VAL A 1 87 ? -8.202 7.169 15.462 1.00 81.00 87 VAL A C 1
ATOM 706 O O . VAL A 1 87 ? -7.463 6.564 14.687 1.00 81.00 87 VAL A O 1
ATOM 709 N N . GLU A 1 88 ? -7.732 7.801 16.536 1.00 82.94 88 GLU A N 1
ATOM 710 C CA . GLU A 1 88 ? -6.305 7.835 16.878 1.00 82.94 88 GLU A CA 1
ATOM 711 C C . GLU A 1 88 ? -5.764 6.430 17.193 1.00 82.94 88 GLU A C 1
ATOM 713 O O . GLU A 1 88 ? -4.731 6.019 16.657 1.00 82.94 88 GLU A O 1
ATOM 718 N N . LEU A 1 89 ? -6.500 5.643 17.979 1.00 84.44 89 LEU A N 1
ATOM 719 C CA . LEU A 1 89 ? -6.123 4.265 18.305 1.00 84.44 89 LEU A CA 1
ATOM 720 C C . LEU A 1 89 ? -6.130 3.347 17.067 1.00 84.44 89 LEU A C 1
ATOM 722 O O . LEU A 1 89 ? -5.194 2.570 16.846 1.00 84.44 89 LEU A O 1
ATOM 726 N N . MET A 1 90 ? -7.144 3.465 16.205 1.00 84.62 90 MET A N 1
ATOM 727 C CA . MET A 1 90 ? -7.199 2.760 14.919 1.00 84.62 90 MET A CA 1
ATOM 728 C C . MET A 1 90 ? -6.058 3.194 13.994 1.00 84.62 90 MET A C 1
ATOM 730 O O . MET A 1 90 ? -5.471 2.349 13.315 1.00 84.62 90 MET A O 1
ATOM 734 N N . THR A 1 91 ? -5.696 4.480 14.009 1.00 87.31 91 THR A N 1
ATOM 735 C CA . THR A 1 91 ? -4.541 5.012 13.273 1.00 87.31 91 THR A CA 1
ATOM 736 C C . THR A 1 91 ? -3.264 4.313 13.706 1.00 87.31 91 THR A C 1
ATOM 738 O O . THR A 1 91 ? -2.494 3.877 12.850 1.00 87.31 91 THR A O 1
ATOM 741 N N . GLU A 1 92 ? -3.039 4.140 15.010 1.00 87.00 92 GLU A N 1
ATOM 742 C CA . GLU A 1 92 ? -1.872 3.421 15.523 1.00 87.00 92 GLU A CA 1
ATOM 743 C C . GLU A 1 92 ? -1.853 1.959 15.045 1.00 87.00 92 GLU A C 1
ATOM 745 O O . GLU A 1 92 ? -0.828 1.470 14.557 1.00 87.00 92 GLU A O 1
ATOM 750 N N . ALA A 1 93 ? -2.989 1.259 15.133 1.00 87.44 93 ALA A N 1
ATOM 751 C CA . ALA A 1 93 ? -3.101 -0.138 14.715 1.00 87.44 93 ALA A CA 1
ATOM 752 C C . ALA A 1 93 ? -2.833 -0.318 13.209 1.00 87.44 93 ALA A C 1
ATOM 754 O O . ALA A 1 93 ? -2.028 -1.173 12.819 1.00 87.44 93 ALA A O 1
ATOM 755 N N . LEU A 1 94 ? -3.445 0.517 12.363 1.00 90.69 94 LEU A N 1
ATOM 756 C CA . LEU A 1 94 ? -3.243 0.510 10.909 1.00 90.69 94 LEU A CA 1
ATOM 757 C C . LEU A 1 94 ? -1.819 0.929 10.531 1.00 90.69 94 LEU A C 1
ATOM 759 O O . LEU A 1 94 ? -1.194 0.306 9.675 1.00 90.69 94 LEU A O 1
ATOM 763 N N . THR A 1 95 ? -1.253 1.906 11.238 1.00 90.56 95 THR A N 1
ATOM 764 C CA . THR A 1 95 ? 0.147 2.317 11.086 1.00 90.56 95 THR A CA 1
ATOM 765 C C . THR A 1 95 ? 1.070 1.131 11.346 1.00 90.56 95 THR A C 1
ATOM 767 O O . THR A 1 95 ? 1.880 0.780 10.491 1.00 90.56 95 THR A O 1
ATOM 770 N N . ARG A 1 96 ? 0.899 0.417 12.463 1.00 89.81 96 ARG A N 1
ATOM 771 C CA . ARG A 1 96 ? 1.687 -0.788 12.768 1.00 89.81 96 ARG A CA 1
ATOM 772 C C . ARG A 1 96 ? 1.484 -1.905 11.739 1.00 89.81 96 ARG A C 1
ATOM 774 O O . ARG A 1 96 ? 2.443 -2.626 11.447 1.00 89.81 96 ARG A O 1
ATOM 781 N N . CYS A 1 97 ? 0.288 -2.030 11.157 1.00 90.25 97 CYS A N 1
ATOM 782 C CA . CYS A 1 97 ? 0.057 -2.921 10.016 1.00 90.25 97 CYS A CA 1
ATOM 783 C C . CYS A 1 97 ? 0.918 -2.512 8.824 1.00 90.25 97 CYS A C 1
ATOM 785 O O . CYS A 1 97 ? 1.706 -3.330 8.349 1.00 90.25 97 CYS A O 1
ATOM 787 N N . MET A 1 98 ? 0.853 -1.251 8.394 1.00 92.75 98 MET A N 1
ATOM 788 C CA . MET A 1 98 ? 1.682 -0.733 7.304 1.00 92.75 98 MET A CA 1
ATOM 789 C C . MET A 1 98 ? 3.170 -1.038 7.532 1.00 92.75 98 MET A C 1
ATOM 791 O O . MET A 1 98 ? 3.852 -1.454 6.599 1.00 92.75 98 MET A O 1
ATOM 795 N N . TRP A 1 99 ? 3.679 -0.923 8.769 1.00 90.69 99 TRP A N 1
ATOM 796 C CA . TRP A 1 99 ? 5.089 -1.232 9.085 1.00 90.69 99 TRP A CA 1
ATOM 797 C C . TRP A 1 99 ? 5.387 -2.688 8.805 1.00 90.69 99 TRP A C 1
ATOM 799 O O . TRP A 1 99 ? 6.410 -3.026 8.216 1.00 90.69 99 TRP A O 1
ATOM 809 N N . HIS A 1 100 ? 4.499 -3.562 9.263 1.00 89.94 100 HIS A N 1
ATOM 810 C CA . HIS A 1 100 ? 4.671 -4.987 9.101 1.00 89.94 100 HIS A CA 1
ATOM 811 C C . HIS A 1 100 ? 4.717 -5.374 7.620 1.00 89.94 100 HIS A C 1
ATOM 813 O O . HIS A 1 100 ? 5.588 -6.142 7.202 1.00 89.94 100 HIS A O 1
ATOM 819 N N . PHE A 1 101 ? 3.820 -4.802 6.819 1.00 92.12 101 PHE A N 1
ATOM 820 C CA . PHE A 1 101 ? 3.766 -5.028 5.381 1.00 92.12 101 PHE A CA 1
ATOM 821 C C . PHE A 1 101 ? 4.963 -4.402 4.646 1.00 92.12 101 PHE A C 1
ATOM 823 O O . PHE A 1 101 ? 5.556 -5.075 3.803 1.00 92.12 101 PHE A O 1
ATOM 830 N N . ASP A 1 102 ? 5.420 -3.207 5.037 1.00 92.69 102 ASP A N 1
ATOM 831 C CA . ASP A 1 102 ? 6.655 -2.586 4.530 1.00 92.69 102 ASP A CA 1
ATOM 832 C C . ASP A 1 102 ? 7.879 -3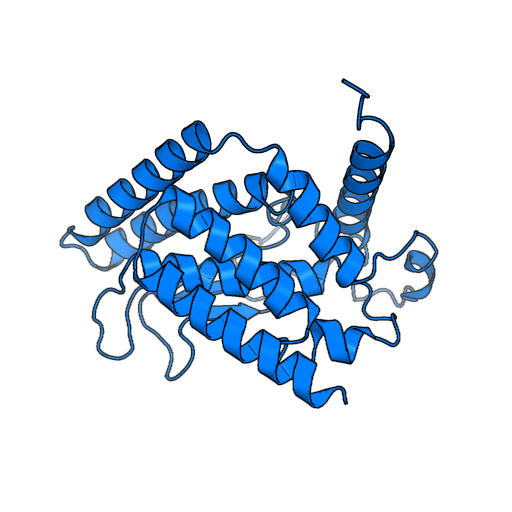.472 4.793 1.00 92.69 102 ASP A C 1
ATOM 834 O O . ASP A 1 102 ? 8.634 -3.791 3.878 1.00 92.69 102 ASP A O 1
ATOM 838 N N . GLN A 1 103 ? 8.043 -3.989 6.012 1.00 88.12 103 GLN A N 1
ATOM 839 C CA . GLN A 1 103 ? 9.144 -4.908 6.328 1.00 88.12 103 GLN A CA 1
ATOM 840 C C . GLN A 1 103 ? 9.059 -6.236 5.560 1.00 88.12 103 GLN A C 1
ATOM 842 O O . GLN A 1 103 ? 10.083 -6.860 5.279 1.00 88.12 103 GLN A O 1
ATOM 847 N N . THR A 1 104 ? 7.848 -6.685 5.229 1.00 87.81 104 THR A N 1
ATOM 848 C CA . THR A 1 104 ? 7.613 -8.002 4.624 1.00 87.81 104 THR A CA 1
ATOM 849 C C . THR A 1 104 ? 7.725 -7.989 3.099 1.00 87.81 104 THR A C 1
ATOM 851 O O . THR A 1 104 ? 8.225 -8.954 2.507 1.00 87.81 104 THR A O 1
ATOM 854 N N . PHE A 1 105 ? 7.267 -6.914 2.460 1.00 90.31 105 PHE A N 1
ATOM 855 C CA . PHE A 1 105 ? 7.195 -6.783 1.003 1.00 90.31 105 PHE A CA 1
ATOM 856 C C . PHE A 1 105 ? 8.126 -5.708 0.457 1.00 90.31 105 PHE A C 1
ATOM 858 O O . PHE A 1 105 ? 8.801 -5.938 -0.543 1.00 90.31 105 PHE A O 1
ATOM 865 N N . PHE A 1 106 ? 8.219 -4.573 1.140 1.00 91.25 106 PHE A N 1
ATOM 866 C CA . PHE A 1 106 ? 8.845 -3.354 0.625 1.00 91.25 106 PHE A CA 1
ATOM 867 C C . PHE A 1 106 ? 10.167 -3.020 1.329 1.00 91.25 106 PHE A C 1
ATOM 869 O O . PHE A 1 106 ? 10.670 -1.899 1.289 1.00 91.25 106 PHE A O 1
ATOM 876 N N . PHE A 1 107 ? 10.799 -4.046 1.909 1.00 87.56 107 PHE A N 1
ATOM 877 C CA . PHE A 1 107 ? 12.152 -4.016 2.465 1.00 87.56 107 PHE A CA 1
ATOM 878 C C . PHE A 1 107 ? 12.372 -2.997 3.599 1.00 87.56 107 PHE A C 1
ATOM 880 O O . PHE A 1 107 ? 13.525 -2.662 3.900 1.00 8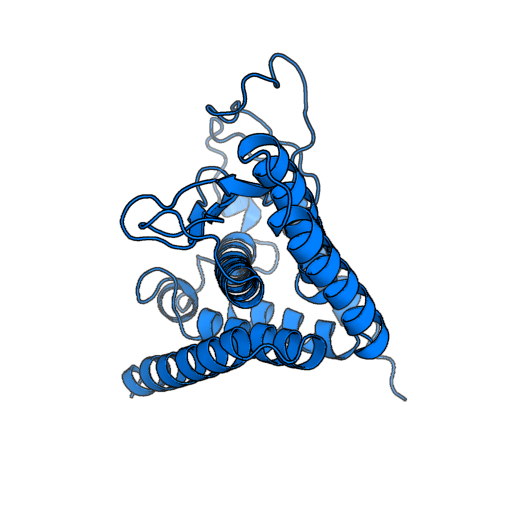7.56 107 PHE A O 1
ATOM 887 N N . GLY A 1 108 ? 11.300 -2.503 4.224 1.00 86.69 108 GLY A N 1
ATOM 888 C CA . GLY A 1 108 ? 11.387 -1.444 5.227 1.00 86.69 108 GLY A CA 1
ATOM 889 C C . GLY A 1 108 ? 11.815 -0.096 4.643 1.00 86.69 108 GLY A C 1
ATOM 890 O O . GLY A 1 108 ? 12.504 0.672 5.322 1.00 86.69 108 GLY A O 1
ATOM 891 N N . LEU A 1 109 ? 11.546 0.132 3.355 1.00 86.00 109 LEU A N 1
ATOM 892 C CA . LEU A 1 109 ? 11.983 1.325 2.637 1.00 86.00 109 LEU A CA 1
ATOM 893 C C . LEU A 1 109 ? 10.903 2.391 2.567 1.00 86.00 109 LEU A C 1
ATOM 895 O O . LEU A 1 109 ? 11.259 3.566 2.584 1.00 86.00 109 LEU A O 1
ATOM 899 N N . MET A 1 110 ? 9.623 2.012 2.542 1.00 86.69 110 MET A N 1
ATOM 900 C CA . MET A 1 110 ? 8.532 2.987 2.478 1.00 86.69 110 MET A CA 1
ATOM 901 C C . MET A 1 110 ? 8.531 3.885 3.709 1.00 86.69 110 MET A C 1
ATOM 903 O O . MET A 1 110 ? 8.280 5.074 3.610 1.00 86.69 110 MET A O 1
ATOM 907 N N . ARG A 1 111 ? 8.897 3.346 4.872 1.00 81.12 111 ARG A N 1
ATOM 908 C CA . ARG A 1 111 ? 8.967 4.115 6.121 1.00 81.12 111 ARG A CA 1
ATOM 909 C C . ARG A 1 111 ? 10.365 4.576 6.489 1.00 81.12 111 ARG A C 1
ATOM 911 O O . ARG A 1 111 ? 10.650 4.941 7.632 1.00 81.12 111 ARG A O 1
ATOM 918 N N . ARG A 1 112 ? 11.298 4.501 5.545 1.00 78.44 112 ARG A N 1
ATOM 919 C CA . ARG A 1 112 ? 12.662 4.940 5.800 1.00 78.44 112 ARG A CA 1
ATOM 920 C C . ARG A 1 112 ? 12.647 6.435 6.084 1.00 78.44 112 ARG A C 1
ATOM 922 O O . ARG A 1 112 ? 12.096 7.212 5.318 1.00 78.44 112 ARG A O 1
ATOM 929 N N . HIS A 1 113 ? 13.303 6.821 7.171 1.00 77.25 113 HIS A N 1
ATOM 930 C CA . HIS A 1 113 ? 13.482 8.223 7.497 1.00 77.25 113 HIS A CA 1
ATOM 931 C C . HIS A 1 113 ? 14.439 8.883 6.499 1.00 77.25 113 HIS A C 1
ATOM 933 O O . HIS A 1 113 ? 15.630 8.554 6.477 1.00 77.25 113 HIS A O 1
ATOM 939 N N . VAL A 1 114 ? 13.931 9.831 5.725 1.00 67.56 114 VAL A N 1
ATOM 940 C CA . VAL A 1 114 ? 14.681 10.671 4.794 1.00 67.56 114 VAL A CA 1
ATOM 941 C C . VAL A 1 114 ? 14.827 12.086 5.362 1.00 67.56 114 VAL A C 1
ATOM 943 O O . VAL A 1 114 ? 14.105 12.510 6.269 1.00 67.56 114 VAL A O 1
ATOM 946 N N . ARG A 1 115 ? 15.848 12.808 4.893 1.00 61.53 115 ARG A N 1
ATOM 947 C CA . ARG A 1 115 ? 16.015 14.236 5.194 1.00 61.53 115 ARG A CA 1
ATOM 948 C C . ARG A 1 115 ? 15.394 15.005 4.037 1.00 61.53 115 ARG A C 1
ATOM 950 O O . ARG A 1 115 ? 15.897 14.857 2.931 1.00 61.53 115 ARG A O 1
ATOM 957 N N . HIS A 1 116 ? 14.385 15.830 4.291 1.00 53.47 116 HIS A N 1
ATOM 958 C CA . HIS A 1 116 ? 13.926 16.791 3.287 1.00 53.47 116 HIS A CA 1
ATOM 959 C C . HIS A 1 116 ? 14.887 17.981 3.258 1.00 53.47 116 HIS A C 1
ATOM 961 O O . HIS A 1 116 ? 15.145 18.611 4.289 1.00 53.47 116 HIS A O 1
ATOM 967 N N . ALA A 1 117 ? 15.452 18.260 2.085 1.00 46.72 117 ALA A N 1
ATOM 968 C CA . ALA A 1 117 ? 16.136 19.513 1.809 1.00 46.72 117 ALA A CA 1
ATOM 969 C C . ALA A 1 117 ? 15.112 20.479 1.199 1.00 46.72 117 ALA A C 1
ATOM 971 O O . ALA A 1 117 ? 14.712 20.300 0.059 1.00 46.72 117 ALA A O 1
ATOM 972 N N . GLY A 1 118 ? 14.675 21.478 1.967 1.00 46.81 118 GLY A N 1
ATOM 973 C CA . GLY A 1 118 ? 13.814 22.544 1.448 1.00 46.81 118 GLY A CA 1
ATOM 974 C C . GLY A 1 118 ? 12.323 22.192 1.383 1.00 46.81 118 GLY A C 1
ATOM 975 O O . GLY A 1 118 ? 11.925 21.064 1.121 1.00 46.81 118 GLY A O 1
ATOM 976 N N . SER A 1 119 ? 11.501 23.210 1.640 1.00 41.62 119 SER A N 1
ATOM 977 C CA . SER A 1 119 ? 10.034 23.219 1.773 1.00 41.62 119 SER A CA 1
ATOM 978 C C . SER A 1 119 ? 9.441 22.437 2.957 1.00 41.62 119 SER A C 1
ATOM 980 O O . SER A 1 119 ? 9.521 21.220 3.079 1.00 41.62 119 SER A O 1
ATOM 982 N N . GLN A 1 120 ? 8.815 23.197 3.861 1.00 47.53 120 GLN A N 1
ATOM 983 C CA . GLN A 1 120 ? 7.871 22.678 4.845 1.00 47.53 120 GLN A CA 1
ATOM 984 C C . GLN A 1 120 ? 6.777 21.897 4.101 1.00 47.53 120 GLN A C 1
ATOM 986 O O . GLN A 1 120 ? 6.232 22.443 3.138 1.00 47.53 120 GLN A O 1
ATOM 991 N N . PRO A 1 121 ? 6.373 20.695 4.544 1.00 44.44 121 PRO A N 1
ATOM 992 C CA . PRO A 1 121 ? 5.071 20.192 4.153 1.00 44.44 121 PRO A CA 1
ATOM 993 C C . PRO A 1 121 ? 4.050 21.228 4.629 1.00 44.44 121 PRO A C 1
ATOM 995 O O . PRO A 1 121 ? 3.925 21.474 5.832 1.00 44.44 121 PRO A O 1
ATOM 998 N N . ALA A 1 122 ? 3.340 21.856 3.689 1.00 45.25 122 ALA A N 1
ATOM 999 C CA . ALA A 1 122 ? 2.368 22.927 3.937 1.00 45.25 122 ALA A CA 1
ATOM 1000 C C . ALA A 1 122 ? 1.249 22.536 4.929 1.00 45.25 122 ALA A C 1
ATOM 1002 O O . ALA A 1 122 ? 0.464 23.377 5.360 1.00 45.25 122 ALA A O 1
ATOM 1003 N N . HIS A 1 123 ? 1.192 21.263 5.320 1.00 44.06 123 HIS A N 1
ATOM 1004 C CA . HIS A 1 123 ? 0.135 20.656 6.112 1.00 44.06 123 HIS A CA 1
ATOM 1005 C C . HIS A 1 123 ? 0.586 20.144 7.490 1.00 44.06 123 HIS A C 1
ATOM 1007 O O . HIS A 1 123 ? -0.211 19.507 8.173 1.00 44.06 123 HIS A O 1
ATOM 1013 N N . ASN A 1 124 ? 1.815 20.436 7.951 1.00 40.53 124 ASN A N 1
ATOM 1014 C CA . ASN A 1 124 ? 2.239 20.058 9.308 1.00 40.53 124 ASN A CA 1
ATOM 1015 C C . ASN A 1 124 ? 2.906 21.213 10.092 1.00 40.53 124 ASN A C 1
ATOM 1017 O O . ASN A 1 124 ? 4.132 21.351 10.099 1.00 40.53 124 ASN A O 1
ATOM 1021 N N . PRO A 1 125 ? 2.119 22.046 10.805 1.00 42.78 125 PRO A N 1
ATOM 1022 C CA . PRO A 1 125 ? 2.620 23.223 11.522 1.00 42.78 125 PRO A CA 1
ATOM 1023 C C . PRO A 1 125 ? 3.526 22.904 12.728 1.00 42.78 125 PRO A C 1
ATOM 1025 O O . PRO A 1 125 ? 4.112 23.818 13.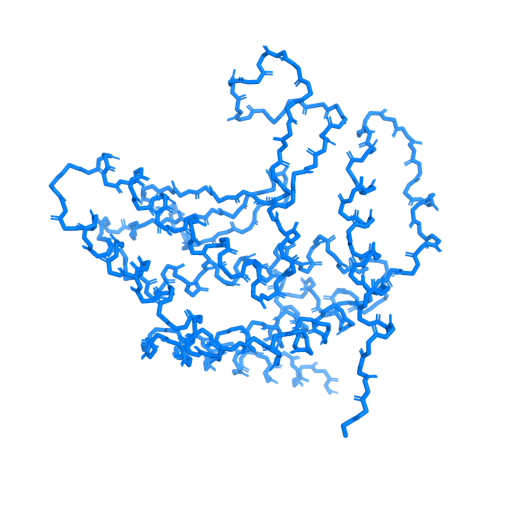305 1.00 42.78 125 PRO A O 1
ATOM 1028 N N . LYS A 1 126 ? 3.704 21.626 13.104 1.00 42.56 126 LYS A N 1
ATOM 1029 C CA . LYS A 1 126 ? 4.625 21.207 14.181 1.00 42.56 126 LYS A CA 1
ATOM 1030 C C . LYS A 1 126 ? 6.114 21.259 13.790 1.00 42.56 126 LYS A C 1
ATOM 1032 O O . LYS A 1 126 ? 6.967 20.982 14.627 1.00 42.56 126 LYS A O 1
ATOM 1037 N N . LEU A 1 127 ? 6.440 21.641 12.554 1.00 45.16 127 LEU A N 1
ATOM 1038 C CA . LEU A 1 127 ? 7.805 21.699 12.009 1.00 45.16 127 LEU A CA 1
ATOM 1039 C C . LEU A 1 127 ? 8.385 23.111 11.879 1.00 45.16 127 LEU A C 1
ATOM 1041 O O . LEU A 1 127 ? 9.188 23.399 10.985 1.00 45.16 127 LEU A O 1
ATOM 1045 N N . ALA A 1 128 ? 7.995 24.020 12.763 1.00 41.66 128 ALA A N 1
ATOM 1046 C CA . ALA A 1 128 ? 8.658 25.310 12.863 1.00 41.66 128 ALA A CA 1
ATOM 1047 C C . ALA A 1 128 ? 10.069 25.132 13.468 1.00 41.66 128 ALA A C 1
ATOM 1049 O O . ALA A 1 128 ? 10.273 25.314 14.663 1.00 41.66 128 ALA A O 1
ATOM 1050 N N . GLY A 1 129 ? 11.044 24.767 12.629 1.00 37.84 129 GLY A N 1
ATOM 1051 C CA . GLY A 1 129 ? 12.472 24.818 12.948 1.00 37.84 129 GLY A CA 1
ATOM 1052 C C . GLY A 1 129 ? 13.160 23.457 13.062 1.00 37.84 129 GLY A C 1
ATOM 1053 O O . GLY A 1 129 ? 13.155 22.826 14.113 1.00 37.84 129 GLY A O 1
ATOM 1054 N N . GLY A 1 130 ? 13.856 23.055 11.998 1.00 43.38 130 GLY A N 1
ATOM 1055 C CA . GLY A 1 130 ? 14.889 22.017 12.052 1.00 43.38 130 GLY A CA 1
ATOM 1056 C C . GLY A 1 130 ? 14.707 20.885 11.046 1.00 43.38 130 GLY A C 1
ATOM 1057 O O . GLY A 1 130 ? 13.600 20.592 10.609 1.00 43.38 130 GLY A O 1
ATOM 1058 N N . LEU A 1 131 ? 15.833 20.255 10.691 1.00 47.06 131 LEU A N 1
ATOM 1059 C CA . LEU A 1 131 ? 15.958 19.046 9.866 1.00 47.06 131 LEU A CA 1
ATOM 1060 C C . LEU A 1 131 ? 15.180 17.874 10.494 1.00 47.06 131 LEU A C 1
ATOM 1062 O O . LEU A 1 131 ? 15.769 16.982 11.111 1.00 47.06 131 LEU A O 1
ATOM 1066 N N . ALA A 1 132 ? 13.858 17.885 10.379 1.00 52.88 132 ALA A N 1
ATOM 1067 C CA . ALA A 1 132 ? 13.022 16.786 10.815 1.00 52.88 132 ALA A CA 1
ATOM 1068 C C . ALA A 1 132 ? 13.235 15.595 9.877 1.00 52.88 132 ALA A C 1
ATOM 1070 O O . ALA A 1 132 ? 13.227 15.718 8.652 1.00 52.88 132 ALA A O 1
ATOM 1071 N N . ARG A 1 133 ? 13.493 14.432 10.473 1.00 56.69 133 ARG A N 1
ATOM 1072 C CA . ARG A 1 133 ? 13.523 13.160 9.756 1.00 56.69 133 ARG A CA 1
ATOM 1073 C C . ARG A 1 133 ? 12.074 12.763 9.494 1.00 56.69 133 ARG A C 1
ATOM 1075 O O . ARG A 1 133 ? 11.349 12.561 10.461 1.00 56.69 133 ARG A O 1
ATOM 1082 N N . TYR A 1 134 ? 11.689 12.649 8.230 1.00 66.94 134 TYR A N 1
ATOM 1083 C CA . TYR A 1 134 ? 10.350 12.224 7.814 1.00 66.94 134 TYR A CA 1
ATOM 1084 C C . TYR A 1 134 ? 10.404 10.829 7.228 1.00 66.94 134 TYR A C 1
ATOM 1086 O O . TYR A 1 134 ? 11.384 10.477 6.577 1.00 66.94 134 TYR A O 1
ATOM 1094 N N . GLU A 1 135 ? 9.382 10.023 7.481 1.00 78.31 135 GLU A N 1
ATOM 1095 C CA . GLU A 1 135 ? 9.219 8.763 6.764 1.00 78.31 135 GLU A CA 1
ATOM 1096 C C . GLU A 1 135 ? 8.930 9.052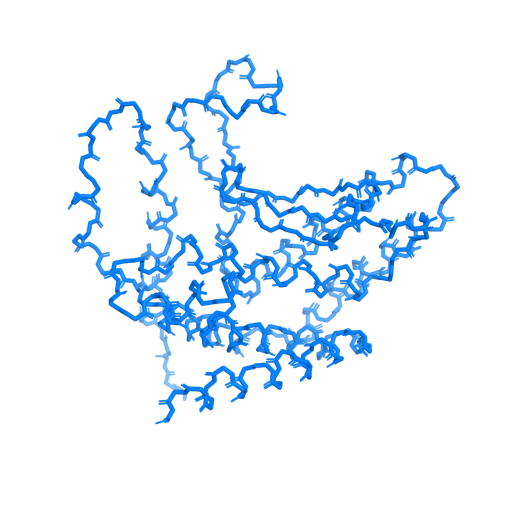 5.294 1.00 78.31 135 GLU A C 1
ATOM 1098 O O . GLU A 1 135 ? 8.194 9.989 4.991 1.00 78.31 135 GLU A O 1
ATOM 1103 N N . LEU A 1 136 ? 9.523 8.254 4.403 1.00 79.12 136 LEU A N 1
ATOM 1104 C CA . LEU A 1 136 ? 9.385 8.419 2.958 1.00 79.12 136 LEU A CA 1
ATOM 1105 C C . LEU A 1 136 ? 7.920 8.350 2.496 1.00 79.12 136 LEU A C 1
ATOM 1107 O O . LEU A 1 136 ? 7.567 9.039 1.556 1.00 79.12 136 LEU A O 1
ATOM 1111 N N . ILE A 1 137 ? 7.090 7.527 3.135 1.00 86.56 137 ILE A N 1
ATOM 1112 C CA . ILE A 1 137 ? 5.656 7.377 2.874 1.00 86.56 137 ILE A CA 1
ATOM 1113 C C . ILE A 1 137 ? 4.959 7.278 4.231 1.00 86.56 137 ILE A C 1
ATOM 1115 O O . ILE A 1 137 ? 5.270 6.391 5.035 1.00 86.56 137 ILE A O 1
ATOM 1119 N N . ASN A 1 138 ? 4.014 8.181 4.478 1.00 88.44 138 ASN A N 1
ATOM 1120 C CA . ASN A 1 138 ? 3.248 8.266 5.719 1.00 88.44 138 ASN A CA 1
ATOM 1121 C C . ASN A 1 138 ? 1.838 7.695 5.529 1.00 88.44 138 ASN A C 1
ATOM 1123 O O . ASN A 1 138 ? 1.322 7.634 4.415 1.00 88.44 138 ASN A O 1
ATOM 1127 N N . LEU A 1 139 ? 1.210 7.289 6.633 1.00 92.12 139 LEU A N 1
ATOM 1128 C CA . LEU A 1 139 ? -0.198 6.900 6.658 1.00 92.12 139 LEU A CA 1
ATOM 1129 C C . LEU A 1 139 ? -1.016 8.033 7.287 1.00 92.12 139 LEU A C 1
ATOM 1131 O O . LEU A 1 139 ? -0.745 8.431 8.418 1.00 92.12 139 LEU A O 1
ATOM 1135 N N . ASP A 1 140 ? -2.013 8.526 6.560 1.00 91.69 140 ASP A N 1
ATOM 1136 C CA . ASP A 1 140 ? -2.998 9.509 7.009 1.00 91.69 140 ASP A CA 1
ATOM 1137 C C . ASP A 1 140 ? -4.357 8.817 7.147 1.00 91.69 140 ASP A C 1
ATOM 1139 O O . ASP A 1 140 ? -5.051 8.548 6.164 1.00 91.69 140 ASP A O 1
ATOM 1143 N N . VAL A 1 141 ? -4.718 8.476 8.381 1.00 90.81 141 VAL A N 1
ATOM 1144 C CA . VAL A 1 141 ? -5.999 7.839 8.678 1.00 90.81 141 VAL A CA 1
ATOM 1145 C C . VAL A 1 141 ? -7.015 8.916 9.027 1.00 90.81 141 VAL A C 1
ATOM 1147 O O . VAL A 1 141 ? -6.870 9.657 9.998 1.00 90.81 141 VAL A O 1
ATOM 1150 N N . ARG A 1 142 ? -8.069 8.986 8.223 1.00 89.88 142 ARG A N 1
ATOM 1151 C CA . ARG A 1 142 ? -9.149 9.963 8.337 1.00 89.88 142 ARG A CA 1
ATOM 1152 C C . ARG A 1 142 ? -10.428 9.272 8.781 1.00 89.88 142 ARG A C 1
ATOM 1154 O O . ARG A 1 142 ? -10.657 8.108 8.469 1.00 89.88 142 ARG A O 1
ATOM 1161 N N . ASP A 1 143 ? -11.285 10.007 9.478 1.00 86.94 143 ASP A N 1
ATOM 1162 C CA . ASP A 1 143 ? -12.537 9.457 10.002 1.00 86.94 143 ASP A CA 1
ATOM 1163 C C . ASP A 1 143 ? -13.508 9.073 8.872 1.00 86.94 143 ASP A C 1
ATOM 1165 O O . ASP A 1 143 ? -13.720 7.892 8.606 1.00 86.94 143 ASP A O 1
ATOM 1169 N N . ARG A 1 144 ? -14.049 10.059 8.143 1.00 82.38 144 ARG A N 1
ATOM 1170 C CA . ARG A 1 144 ? -15.141 9.833 7.183 1.00 82.38 144 ARG A CA 1
ATOM 1171 C C . ARG A 1 144 ? -14.745 10.067 5.731 1.00 82.38 144 ARG A C 1
ATOM 1173 O O . ARG A 1 144 ? -14.176 11.110 5.398 1.00 82.38 144 ARG A O 1
ATOM 1180 N N . MET A 1 145 ? -15.098 9.108 4.874 1.00 80.12 145 MET A N 1
ATOM 1181 C CA . MET A 1 145 ? -14.819 9.120 3.437 1.00 80.12 145 MET A CA 1
ATOM 1182 C C . MET A 1 145 ? -15.292 10.403 2.741 1.00 80.12 145 MET A C 1
ATOM 1184 O O . MET A 1 145 ? -16.444 10.820 2.888 1.00 80.12 145 MET A O 1
ATOM 1188 N N . HIS A 1 146 ? -14.430 11.002 1.910 1.00 67.38 146 HIS A N 1
ATOM 1189 C CA . HIS A 1 146 ? -14.837 12.098 1.032 1.00 67.38 146 HIS A CA 1
ATOM 1190 C C . HIS A 1 146 ? -15.345 11.548 -0.311 1.00 67.38 146 HIS A C 1
ATOM 1192 O O . HIS A 1 146 ? -14.575 11.284 -1.230 1.00 67.38 146 HIS A O 1
ATOM 1198 N N . ARG A 1 147 ? -16.673 11.437 -0.425 1.00 65.19 147 ARG A N 1
ATOM 1199 C CA . ARG A 1 147 ? -17.468 11.234 -1.656 1.00 65.19 147 ARG A CA 1
ATOM 1200 C C . ARG A 1 147 ? -17.246 9.930 -2.440 1.00 65.19 147 ARG A C 1
ATOM 1202 O O . ARG A 1 147 ? -18.226 9.221 -2.632 1.00 65.19 147 ARG A O 1
ATOM 1209 N N . THR A 1 148 ? -16.042 9.620 -2.923 1.00 69.00 148 THR A N 1
ATOM 1210 C CA . THR A 1 148 ? -15.840 8.561 -3.942 1.00 69.00 148 THR A CA 1
ATOM 1211 C C . THR A 1 148 ? -14.622 7.662 -3.747 1.00 69.00 148 THR A C 1
ATOM 1213 O O . THR A 1 148 ? -14.588 6.594 -4.350 1.00 69.00 148 THR A O 1
ATOM 1216 N N . LEU A 1 149 ? -13.636 8.049 -2.933 1.00 79.25 149 LEU A N 1
ATOM 1217 C CA . LEU A 1 149 ? -12.394 7.286 -2.765 1.00 79.25 149 LEU A CA 1
ATOM 1218 C C . LEU A 1 149 ? -12.337 6.650 -1.380 1.00 79.25 149 LEU A C 1
ATOM 1220 O O . LEU A 1 149 ? -12.466 7.349 -0.378 1.00 79.25 149 LEU A O 1
ATOM 1224 N N . LYS A 1 150 ? -12.141 5.329 -1.334 1.00 87.81 150 LYS A N 1
ATOM 1225 C CA . LYS A 1 150 ? -11.989 4.561 -0.087 1.00 87.81 150 LYS A CA 1
ATOM 1226 C C . LYS A 1 150 ? -10.572 4.642 0.488 1.00 87.81 150 LYS A C 1
ATOM 1228 O O . LYS A 1 150 ? -10.384 4.458 1.693 1.00 87.81 150 LYS A O 1
ATOM 1233 N N . ALA A 1 151 ? -9.610 4.929 -0.380 1.00 93.38 151 ALA A N 1
ATOM 1234 C CA . ALA A 1 151 ? -8.202 5.136 -0.103 1.00 93.38 151 ALA A CA 1
ATOM 1235 C C . ALA A 1 151 ? -7.565 5.928 -1.251 1.00 93.38 151 ALA A C 1
ATOM 1237 O O . ALA A 1 151 ? -8.178 6.054 -2.314 1.00 93.38 151 ALA A O 1
ATOM 1238 N N . GLN A 1 152 ? -6.392 6.513 -1.008 1.00 94.50 152 GLN A N 1
ATOM 1239 C CA . GLN A 1 152 ? -5.631 7.217 -2.036 1.00 94.50 152 GLN A CA 1
ATOM 1240 C C . GLN A 1 152 ? -4.150 7.343 -1.663 1.00 94.50 152 GLN A C 1
ATOM 1242 O O . GLN A 1 152 ? -3.821 7.792 -0.567 1.00 94.50 152 GLN A O 1
ATOM 1247 N N . TRP A 1 153 ? -3.260 7.051 -2.602 1.00 93.69 153 TRP A N 1
ATOM 1248 C CA . TRP A 1 153 ? -1.881 7.520 -2.608 1.00 93.69 153 TRP A CA 1
ATOM 1249 C C . TRP A 1 153 ? -1.803 8.953 -3.158 1.00 93.69 153 TRP A C 1
ATOM 1251 O O . TRP A 1 153 ? -2.190 9.215 -4.297 1.00 93.69 153 TRP A O 1
ATOM 1261 N N . ASP A 1 154 ? -1.306 9.891 -2.348 1.00 89.38 154 ASP A N 1
ATOM 1262 C CA . ASP A 1 154 ? -1.017 11.266 -2.761 1.00 89.38 154 ASP A CA 1
ATOM 1263 C C . ASP A 1 154 ? 0.508 11.481 -2.865 1.00 89.38 154 ASP A C 1
ATOM 1265 O O . ASP A 1 154 ? 1.176 11.702 -1.844 1.00 89.38 154 ASP A O 1
ATOM 1269 N N . PRO A 1 155 ? 1.080 11.452 -4.087 1.00 82.31 155 PRO A N 1
ATOM 1270 C CA . PRO A 1 155 ? 2.516 11.616 -4.301 1.00 82.31 155 PRO A CA 1
ATOM 1271 C C . PRO A 1 155 ? 3.013 13.044 -4.038 1.00 82.31 155 PRO A C 1
ATOM 1273 O O . PRO A 1 155 ? 4.226 13.256 -3.994 1.00 82.31 155 PRO A O 1
ATOM 1276 N N . THR A 1 156 ? 2.118 14.023 -3.870 1.00 81.62 156 THR A N 1
ATOM 1277 C CA . THR A 1 156 ? 2.485 15.423 -3.599 1.00 81.62 156 THR A CA 1
ATOM 1278 C C . THR A 1 156 ? 2.933 15.609 -2.156 1.00 81.62 156 THR A C 1
ATOM 1280 O O . THR A 1 156 ? 3.810 16.423 -1.873 1.00 81.62 156 THR A O 1
ATOM 1283 N N . ILE A 1 157 ? 2.309 14.867 -1.239 1.00 79.88 157 ILE A N 1
ATOM 1284 C CA . ILE A 1 157 ? 2.577 14.949 0.201 1.00 79.88 157 ILE A CA 1
ATOM 1285 C C . ILE A 1 157 ? 3.175 13.664 0.772 1.00 79.88 157 ILE A C 1
ATOM 1287 O O . ILE A 1 157 ? 3.415 13.612 1.971 1.00 79.88 157 ILE A O 1
ATOM 1291 N N . ASP A 1 158 ? 3.418 12.647 -0.059 1.00 84.12 158 ASP A N 1
ATOM 1292 C CA . ASP A 1 158 ? 3.940 11.341 0.355 1.00 84.12 158 ASP A CA 1
ATOM 1293 C C . ASP A 1 158 ? 3.029 10.590 1.339 1.00 84.12 158 ASP A C 1
ATOM 1295 O O . ASP A 1 158 ? 3.495 9.933 2.277 1.00 84.12 158 ASP A O 1
ATOM 1299 N N . HIS A 1 159 ? 1.709 10.700 1.170 1.00 90.81 159 HIS A N 1
ATOM 1300 C CA . HIS A 1 159 ? 0.744 10.095 2.089 1.00 90.81 159 HIS A CA 1
ATOM 1301 C C . HIS A 1 159 ? -0.116 9.036 1.409 1.00 90.81 159 HIS A C 1
ATOM 1303 O O . HIS A 1 159 ? -0.697 9.259 0.352 1.00 90.81 159 HIS A O 1
ATOM 1309 N N . ILE A 1 160 ? -0.276 7.907 2.091 1.00 94.75 160 ILE A N 1
ATOM 1310 C CA . ILE A 1 160 ? -1.387 6.987 1.875 1.00 94.75 160 ILE A CA 1
ATOM 1311 C C . ILE A 1 160 ? -2.524 7.440 2.784 1.00 94.75 160 ILE A C 1
ATOM 1313 O O . ILE A 1 160 ? -2.380 7.446 4.004 1.00 94.75 160 ILE A O 1
ATOM 1317 N N . ILE A 1 161 ? -3.646 7.821 2.193 1.00 94.12 161 ILE A N 1
ATOM 1318 C CA . ILE A 1 161 ? -4.838 8.283 2.892 1.00 94.12 161 ILE A CA 1
ATOM 1319 C C . ILE A 1 161 ? -5.829 7.123 2.972 1.00 94.12 161 ILE A C 1
ATOM 1321 O O . ILE A 1 161 ? -6.188 6.548 1.946 1.00 94.12 161 ILE A O 1
ATOM 1325 N N . ILE A 1 162 ? -6.287 6.791 4.179 1.00 93.56 162 ILE A N 1
ATOM 1326 C CA . ILE A 1 162 ? -7.285 5.742 4.430 1.00 93.56 162 ILE A CA 1
ATOM 1327 C C . ILE A 1 162 ? -8.422 6.322 5.257 1.00 93.56 162 ILE A C 1
ATOM 1329 O O . ILE A 1 162 ? -8.184 6.970 6.272 1.00 93.56 162 ILE A O 1
ATOM 1333 N N . TRP A 1 163 ? -9.662 6.047 4.863 1.00 92.69 163 TRP A N 1
ATOM 1334 C CA . TRP A 1 163 ? -10.836 6.422 5.647 1.00 92.69 163 TRP A CA 1
ATOM 1335 C C . TRP A 1 163 ? -11.384 5.221 6.405 1.00 92.69 163 TRP A C 1
ATOM 1337 O O . TRP A 1 163 ? -11.674 4.201 5.778 1.00 92.69 163 TRP A O 1
ATOM 1347 N N . VAL A 1 164 ? -11.541 5.342 7.727 1.00 91.19 164 VAL A N 1
ATOM 1348 C CA . VAL A 1 164 ? -12.034 4.248 8.589 1.00 91.19 164 VAL A CA 1
ATOM 1349 C C . VAL A 1 164 ? -13.549 4.087 8.554 1.00 91.19 164 VAL A C 1
ATOM 1351 O O . VAL A 1 164 ? -14.041 2.994 8.828 1.00 91.19 164 VAL A O 1
ATOM 1354 N N . ARG A 1 165 ? -14.294 5.134 8.181 1.00 89.25 165 ARG A N 1
ATOM 1355 C CA . ARG A 1 165 ? -15.744 5.083 7.969 1.00 89.25 165 ARG A CA 1
ATOM 1356 C C . ARG A 1 165 ? -16.120 5.325 6.518 1.00 89.25 165 ARG A C 1
ATOM 1358 O O . ARG A 1 165 ? -15.508 6.142 5.826 1.00 89.25 165 ARG A O 1
ATOM 1365 N N . ASP A 1 166 ? -17.162 4.629 6.079 1.00 89.19 166 ASP A N 1
ATOM 1366 C CA . ASP A 1 166 ? -17.751 4.792 4.753 1.00 89.19 166 ASP A CA 1
ATOM 1367 C C . ASP A 1 166 ? -18.527 6.122 4.609 1.00 89.19 166 ASP A C 1
ATOM 1369 O O . ASP A 1 166 ? -18.549 6.979 5.502 1.00 89.19 166 ASP A O 1
ATOM 1373 N N . ALA A 1 167 ? -19.159 6.321 3.448 1.00 86.88 167 ALA A N 1
ATOM 1374 C CA . ALA A 1 167 ? -19.965 7.511 3.176 1.00 86.88 167 ALA A CA 1
ATOM 1375 C C . ALA A 1 167 ? -21.147 7.664 4.150 1.00 86.88 167 ALA A C 1
ATOM 1377 O O . ALA A 1 167 ? -21.514 8.793 4.488 1.00 86.88 167 ALA A O 1
ATOM 1378 N N . ASP A 1 168 ? -21.700 6.555 4.637 1.00 87.06 168 ASP A N 1
ATOM 1379 C CA . ASP A 1 168 ? -22.856 6.508 5.532 1.00 87.06 168 ASP A CA 1
ATOM 1380 C C . ASP A 1 168 ? -22.458 6.670 7.011 1.00 87.06 168 ASP A C 1
ATOM 1382 O O . ASP A 1 168 ? -23.305 6.944 7.860 1.00 87.06 168 ASP A O 1
ATOM 1386 N N . GLY A 1 169 ? -21.157 6.612 7.316 1.00 85.75 169 GLY A N 1
ATOM 1387 C CA . GLY A 1 169 ? -20.601 6.740 8.663 1.00 85.75 169 GLY A CA 1
ATOM 1388 C C . GLY A 1 169 ? -20.422 5.402 9.385 1.00 85.75 169 GLY A C 1
ATOM 1389 O O . GLY A 1 169 ? -20.048 5.390 10.565 1.00 85.75 169 GLY A O 1
ATOM 1390 N N . ASN A 1 170 ? -20.648 4.279 8.702 1.00 87.44 170 ASN A N 1
ATOM 1391 C CA . ASN A 1 170 ? -20.389 2.964 9.269 1.00 87.44 170 ASN A CA 1
ATOM 1392 C C . ASN A 1 170 ? -18.889 2.713 9.309 1.00 87.44 170 ASN A C 1
ATOM 1394 O O . ASN A 1 170 ? -18.155 3.095 8.395 1.00 87.44 170 ASN A O 1
ATOM 1398 N N . LEU A 1 171 ? -18.439 2.051 10.372 1.00 87.69 171 LEU A N 1
ATOM 1399 C CA . LEU A 1 171 ? -17.063 1.598 10.446 1.00 87.69 171 LEU A CA 1
ATOM 1400 C C . LEU A 1 171 ? -16.826 0.521 9.388 1.00 87.69 171 LEU A C 1
ATOM 1402 O O . LEU A 1 171 ? -17.635 -0.394 9.228 1.00 87.69 171 LEU A O 1
ATOM 1406 N N . ARG A 1 172 ? -15.718 0.650 8.669 1.00 89.56 172 ARG A N 1
ATOM 1407 C CA . ARG A 1 172 ? -15.325 -0.301 7.638 1.00 89.56 172 ARG A CA 1
ATOM 1408 C C . ARG A 1 172 ? -14.670 -1.529 8.248 1.00 89.56 172 ARG A C 1
ATOM 1410 O O . ARG A 1 172 ? -14.024 -1.454 9.289 1.00 89.56 172 ARG A O 1
ATOM 1417 N N . ASP A 1 173 ? -14.825 -2.655 7.566 1.00 88.81 173 ASP A N 1
ATOM 1418 C CA . ASP A 1 173 ? -14.189 -3.902 7.971 1.00 88.81 173 ASP A CA 1
ATOM 1419 C C . ASP A 1 173 ? -12.658 -3.797 7.860 1.00 88.81 173 ASP A C 1
ATOM 1421 O O . ASP A 1 173 ? -12.120 -3.156 6.949 1.00 88.81 173 ASP A O 1
ATOM 1425 N N . PHE A 1 174 ? -11.940 -4.435 8.785 1.00 89.38 174 PHE A N 1
ATOM 1426 C CA . PHE A 1 174 ? -10.481 -4.405 8.795 1.00 89.38 174 PHE A CA 1
ATOM 1427 C C . PHE A 1 174 ? -9.870 -4.995 7.522 1.00 89.38 174 PHE A C 1
ATOM 1429 O O . PHE A 1 174 ? -8.892 -4.449 7.016 1.00 89.38 174 PHE A O 1
ATOM 1436 N N . ASP A 1 175 ? -10.424 -6.086 6.989 1.00 89.62 175 ASP A N 1
ATOM 1437 C CA . ASP A 1 175 ? -9.907 -6.716 5.776 1.00 89.62 175 ASP A CA 1
ATOM 1438 C C . ASP A 1 175 ? -10.051 -5.786 4.567 1.00 89.62 175 ASP A C 1
ATOM 1440 O O . ASP A 1 175 ? -9.199 -5.794 3.678 1.00 89.62 175 ASP A O 1
ATOM 1444 N N . GLU A 1 176 ? -11.114 -4.976 4.532 1.00 91.19 176 GLU A N 1
ATOM 1445 C CA . GLU A 1 176 ? -11.309 -3.958 3.498 1.00 91.19 176 GLU A CA 1
ATOM 1446 C C . GLU A 1 176 ? -10.299 -2.819 3.641 1.00 91.19 176 GLU A C 1
ATOM 1448 O O . GLU A 1 176 ? -9.667 -2.437 2.659 1.00 91.19 176 GLU A O 1
ATOM 1453 N N . LEU A 1 177 ? -10.103 -2.306 4.860 1.00 92.81 177 LEU A N 1
ATOM 1454 C CA . LEU A 1 177 ? -9.109 -1.263 5.139 1.00 92.81 177 LEU A CA 1
ATOM 1455 C C . LEU A 1 177 ? -7.690 -1.733 4.821 1.00 92.81 177 LEU A C 1
ATOM 1457 O O . LEU A 1 177 ? -6.893 -0.986 4.256 1.00 92.81 177 LEU A O 1
ATOM 1461 N N . LEU A 1 178 ? -7.372 -2.979 5.167 1.00 93.38 178 LEU A N 1
ATOM 1462 C CA . LEU A 1 178 ? -6.087 -3.581 4.861 1.00 93.38 178 LEU A CA 1
ATOM 1463 C C . LEU A 1 178 ? -5.911 -3.775 3.354 1.00 93.38 178 LEU A C 1
ATOM 1465 O O . LEU A 1 178 ? -4.838 -3.474 2.839 1.00 93.38 178 LEU A O 1
ATOM 1469 N N . GLY A 1 179 ? -6.931 -4.268 2.649 1.00 94.56 179 GLY A N 1
ATOM 1470 C CA . GLY A 1 179 ? -6.889 -4.427 1.196 1.00 94.56 179 GLY A CA 1
ATOM 1471 C C . GLY A 1 179 ? -6.578 -3.110 0.490 1.00 94.56 179 GLY A C 1
ATOM 1472 O O . GLY A 1 179 ? -5.632 -3.038 -0.295 1.00 94.56 179 GLY A O 1
ATOM 1473 N N . ASP A 1 180 ? -7.306 -2.059 0.855 1.00 95.50 180 ASP A N 1
ATOM 1474 C CA . ASP A 1 180 ? -7.109 -0.710 0.332 1.00 95.50 180 ASP A CA 1
ATOM 1475 C C . ASP A 1 180 ? -5.732 -0.138 0.693 1.00 95.50 180 ASP A C 1
ATOM 1477 O O . ASP A 1 180 ? -5.028 0.389 -0.162 1.00 95.50 180 ASP A O 1
ATOM 1481 N N . MET A 1 181 ? -5.278 -0.302 1.938 1.00 96.06 181 MET A N 1
ATOM 1482 C CA . MET A 1 181 ? -3.935 0.128 2.325 1.00 96.06 181 MET A CA 1
ATOM 1483 C C . MET A 1 181 ? -2.857 -0.588 1.503 1.00 96.06 181 MET A C 1
ATOM 1485 O O . MET A 1 181 ? -1.905 0.047 1.060 1.00 96.06 181 MET A O 1
ATOM 1489 N N . LEU A 1 182 ? -2.992 -1.894 1.258 1.00 96.38 182 LEU A N 1
ATOM 1490 C CA . LEU A 1 182 ? -2.040 -2.646 0.433 1.00 96.38 182 LEU A CA 1
ATOM 1491 C C . LEU A 1 182 ? -2.076 -2.223 -1.036 1.00 96.38 182 LEU A C 1
ATOM 1493 O O . LEU A 1 182 ? -1.030 -2.244 -1.687 1.00 96.38 182 LEU A O 1
ATOM 1497 N N . HIS A 1 183 ? -3.247 -1.836 -1.541 1.00 97.19 183 HIS A N 1
ATOM 1498 C CA . HIS A 1 183 ? -3.411 -1.249 -2.866 1.00 97.19 183 HIS A CA 1
ATOM 1499 C C . HIS A 1 183 ? -2.609 0.048 -2.988 1.00 97.19 183 HIS A C 1
ATOM 1501 O O . HIS A 1 183 ? -1.710 0.133 -3.825 1.00 97.19 183 HIS A O 1
ATOM 1507 N N . GLU A 1 184 ? -2.828 1.002 -2.083 1.00 97.31 184 GLU A N 1
ATOM 1508 C CA . GLU A 1 184 ? -2.096 2.273 -2.106 1.00 97.31 184 GLU A CA 1
ATOM 1509 C C . GLU A 1 184 ? -0.602 2.101 -1.818 1.00 97.31 184 GLU A C 1
ATOM 1511 O O . GLU A 1 184 ? 0.233 2.816 -2.371 1.00 97.31 184 GLU A O 1
ATOM 1516 N N . MET A 1 185 ? -0.220 1.106 -1.009 1.00 97.25 185 MET A N 1
ATOM 1517 C CA . MET A 1 185 ? 1.192 0.781 -0.817 1.00 97.25 185 MET A CA 1
ATOM 1518 C C . MET A 1 185 ? 1.856 0.304 -2.113 1.00 97.25 185 MET A C 1
ATOM 1520 O O . MET A 1 185 ? 3.035 0.589 -2.327 1.00 97.25 185 MET A O 1
ATOM 1524 N N . CYS A 1 186 ? 1.128 -0.403 -2.984 1.00 96.94 186 CYS A N 1
ATOM 1525 C CA . CYS A 1 186 ? 1.639 -0.798 -4.295 1.00 96.94 186 CYS A CA 1
ATOM 1526 C C . CYS A 1 186 ? 1.812 0.414 -5.219 1.00 96.94 186 CYS A C 1
ATOM 1528 O O . CYS A 1 186 ? 2.861 0.505 -5.858 1.00 96.94 186 CYS A O 1
ATOM 1530 N N . HIS A 1 187 ? 0.852 1.349 -5.241 1.00 95.50 187 HIS A N 1
ATOM 1531 C CA . HIS A 1 187 ? 0.977 2.618 -5.977 1.00 95.50 187 HIS A CA 1
ATOM 1532 C C . HIS A 1 187 ? 2.214 3.390 -5.534 1.00 95.50 187 HIS A C 1
ATOM 1534 O O . HIS A 1 187 ? 3.109 3.659 -6.335 1.00 95.50 187 HIS A O 1
ATOM 1540 N N . ALA A 1 188 ? 2.324 3.642 -4.230 1.00 93.56 188 ALA A N 1
ATOM 1541 C CA . ALA A 1 188 ? 3.430 4.397 -3.663 1.00 93.56 188 ALA A CA 1
ATOM 1542 C C . ALA A 1 188 ? 4.789 3.720 -3.911 1.00 93.56 188 ALA A C 1
ATOM 1544 O O . ALA A 1 188 ? 5.794 4.376 -4.182 1.00 93.56 188 ALA A O 1
ATOM 1545 N N . TRP A 1 189 ? 4.840 2.386 -3.863 1.00 92.56 189 TRP A N 1
ATOM 1546 C CA . TRP A 1 189 ? 6.052 1.635 -4.172 1.00 92.56 189 TRP A CA 1
ATOM 1547 C C . TRP A 1 189 ? 6.469 1.756 -5.645 1.00 92.56 189 TRP A C 1
ATOM 1549 O O . TRP A 1 189 ? 7.653 1.963 -5.924 1.00 92.56 189 TRP A O 1
ATOM 1559 N N . MET A 1 190 ? 5.528 1.638 -6.586 1.00 91.56 190 MET A N 1
ATOM 1560 C CA . MET A 1 190 ? 5.837 1.769 -8.012 1.00 91.56 190 MET A CA 1
ATOM 1561 C C . MET A 1 190 ? 6.280 3.192 -8.353 1.00 91.56 190 MET A C 1
ATOM 1563 O O . MET A 1 190 ? 7.347 3.354 -8.945 1.00 91.56 190 MET A O 1
ATOM 1567 N N . ASP A 1 191 ? 5.545 4.203 -7.897 1.00 87.69 191 ASP A N 1
ATOM 1568 C CA . ASP A 1 191 ? 5.866 5.621 -8.104 1.00 87.69 191 ASP A CA 1
ATOM 1569 C C . ASP A 1 191 ? 7.278 5.981 -7.593 1.00 87.69 191 ASP A C 1
ATOM 1571 O O . ASP A 1 191 ? 8.100 6.610 -8.275 1.00 87.69 191 ASP A O 1
ATOM 1575 N N . ARG A 1 192 ? 7.620 5.515 -6.384 1.00 84.62 192 ARG A N 1
ATOM 1576 C CA . ARG A 1 192 ? 8.878 5.897 -5.729 1.00 84.62 192 ARG A CA 1
ATOM 1577 C C . ARG A 1 192 ? 10.103 5.116 -6.196 1.00 84.62 192 ARG A C 1
ATOM 1579 O O . ARG A 1 192 ? 11.209 5.662 -6.110 1.00 84.62 192 ARG A O 1
ATOM 1586 N N . PHE A 1 193 ? 9.952 3.887 -6.690 1.00 85.12 193 PHE A N 1
ATOM 1587 C CA . PHE A 1 193 ? 11.100 3.006 -6.952 1.00 85.12 193 PHE A CA 1
ATOM 1588 C C . PHE A 1 193 ? 11.239 2.499 -8.386 1.00 85.12 193 PHE A C 1
ATOM 1590 O O . PHE A 1 193 ? 12.299 1.950 -8.699 1.00 85.12 193 PHE A O 1
ATOM 1597 N N . SER A 1 194 ? 10.231 2.656 -9.244 1.00 87.06 194 SER A N 1
ATOM 1598 C CA . SER A 1 194 ? 10.349 2.270 -10.652 1.00 87.06 194 SER A CA 1
ATOM 1599 C C . SER A 1 194 ? 10.858 3.412 -11.535 1.00 87.06 194 SER A C 1
ATOM 1601 O O . SER A 1 194 ? 10.691 4.589 -11.217 1.00 87.06 194 SER A O 1
ATOM 1603 N N . ASP A 1 195 ? 11.523 3.052 -12.632 1.00 84.25 195 ASP A N 1
ATOM 1604 C CA . ASP A 1 195 ? 12.022 3.999 -13.627 1.00 84.25 195 ASP A CA 1
ATOM 1605 C C . ASP A 1 195 ? 10.883 4.617 -14.438 1.00 84.25 195 ASP A C 1
ATOM 1607 O O . ASP A 1 195 ? 10.308 3.929 -15.283 1.00 84.25 195 ASP A O 1
ATOM 1611 N N . SER A 1 196 ? 10.583 5.898 -14.213 1.00 83.50 196 SER A N 1
ATOM 1612 C CA . SER A 1 196 ? 9.598 6.654 -14.999 1.00 83.50 196 SER A CA 1
ATOM 1613 C C . SER A 1 196 ? 10.076 7.005 -16.409 1.00 83.50 196 SER A C 1
ATOM 1615 O O . SER A 1 196 ? 9.270 7.411 -17.238 1.00 83.50 196 SER A O 1
ATOM 1617 N N . MET A 1 197 ? 11.374 6.861 -16.694 1.00 82.69 197 MET A N 1
ATOM 1618 C CA . MET A 1 197 ? 11.950 7.115 -18.018 1.00 82.69 197 MET A CA 1
ATOM 1619 C C . MET A 1 197 ? 11.973 5.859 -18.902 1.00 82.69 197 MET A C 1
ATOM 1621 O O . MET A 1 197 ? 12.295 5.956 -20.087 1.00 82.69 197 MET A O 1
ATOM 1625 N N . ASP A 1 198 ? 11.640 4.681 -18.358 1.00 81.94 198 ASP A N 1
ATOM 1626 C CA . ASP A 1 198 ? 11.482 3.461 -19.152 1.00 81.94 198 ASP A CA 1
ATOM 1627 C C . ASP A 1 198 ? 10.318 3.660 -20.133 1.00 81.94 198 ASP A C 1
ATOM 1629 O O . ASP A 1 198 ? 9.204 3.988 -19.732 1.00 81.94 198 ASP A O 1
ATOM 1633 N N . GLU A 1 199 ? 10.550 3.406 -21.423 1.00 87.19 199 GLU A N 1
ATOM 1634 C CA . GLU A 1 199 ? 9.539 3.541 -22.485 1.00 87.19 199 GLU A CA 1
ATOM 1635 C C . GLU A 1 199 ? 8.264 2.709 -22.227 1.00 87.19 199 GLU A C 1
ATOM 1637 O O . GLU A 1 199 ? 7.225 2.923 -22.846 1.00 87.19 199 GLU A O 1
ATOM 1642 N N . ARG A 1 200 ? 8.339 1.726 -21.323 1.00 89.62 200 ARG A N 1
ATOM 1643 C CA . ARG A 1 200 ? 7.236 0.836 -20.943 1.00 89.62 200 ARG A CA 1
ATOM 1644 C C . ARG A 1 200 ? 6.557 1.265 -19.644 1.00 89.62 200 ARG A C 1
ATOM 1646 O O . ARG A 1 200 ? 5.607 0.588 -19.251 1.00 89.62 200 ARG A O 1
ATOM 1653 N N . HIS A 1 201 ? 7.038 2.314 -18.972 1.00 86.81 201 HIS A N 1
ATOM 1654 C CA . HIS A 1 201 ? 6.530 2.762 -17.675 1.00 86.81 201 HIS A CA 1
ATOM 1655 C C . HIS A 1 201 ? 5.047 3.109 -17.738 1.00 86.81 201 HIS A C 1
ATOM 1657 O O . HIS A 1 201 ? 4.283 2.578 -16.940 1.00 86.81 201 HIS A O 1
ATOM 1663 N N . GLU A 1 202 ? 4.630 3.872 -18.752 1.00 86.75 202 GLU A N 1
ATOM 1664 C CA . GLU A 1 202 ? 3.227 4.245 -18.956 1.00 86.75 202 GLU A CA 1
ATOM 1665 C C . GLU A 1 202 ? 2.313 3.009 -18.951 1.00 86.75 202 GLU A C 1
ATOM 1667 O O . GLU A 1 202 ? 1.330 2.936 -18.225 1.00 86.75 202 GLU A O 1
ATOM 1672 N N . ARG A 1 203 ? 2.692 1.955 -19.680 1.00 87.81 203 ARG A N 1
ATOM 1673 C CA . ARG A 1 203 ? 1.930 0.698 -19.714 1.00 87.81 203 ARG A CA 1
ATOM 1674 C C . ARG A 1 203 ? 2.006 -0.086 -18.401 1.00 87.81 203 ARG A C 1
ATOM 1676 O O . ARG A 1 203 ? 1.062 -0.773 -18.012 1.00 87.81 203 ARG A O 1
ATOM 1683 N N . TRP A 1 204 ? 3.176 -0.114 -17.774 1.00 90.06 204 TRP A N 1
ATOM 1684 C CA . TRP A 1 204 ? 3.430 -0.971 -16.617 1.00 90.06 204 TRP A CA 1
ATOM 1685 C C . TRP A 1 204 ? 2.936 -0.388 -15.302 1.00 90.06 204 TRP A C 1
ATOM 1687 O O . TRP A 1 204 ? 2.655 -1.171 -14.390 1.00 90.06 204 TRP A O 1
ATOM 1697 N N . VAL A 1 205 ? 2.832 0.934 -15.224 1.00 87.19 205 VAL A N 1
ATOM 1698 C CA . VAL A 1 205 ? 2.493 1.689 -14.022 1.00 87.19 205 VAL A CA 1
ATOM 1699 C C . VAL A 1 205 ? 1.332 2.634 -14.318 1.00 87.19 205 VAL A C 1
ATOM 1701 O O . VAL A 1 205 ? 0.257 2.376 -13.801 1.00 87.19 205 VAL A O 1
ATOM 1704 N N . ASP A 1 206 ? 1.485 3.630 -15.193 1.00 86.62 206 ASP A N 1
ATOM 1705 C CA . ASP A 1 206 ? 0.552 4.778 -15.253 1.00 86.62 206 ASP A CA 1
ATOM 1706 C C . ASP A 1 206 ? -0.798 4.537 -15.957 1.00 86.62 206 ASP A C 1
ATOM 1708 O O . ASP A 1 206 ? -1.699 5.371 -15.857 1.00 86.62 206 ASP A O 1
ATOM 1712 N N . LEU A 1 207 ? -0.972 3.415 -16.658 1.00 85.62 207 LEU A N 1
ATOM 1713 C CA . LEU A 1 207 ? -2.214 3.077 -17.362 1.00 85.62 207 LEU A CA 1
ATOM 1714 C C . LEU A 1 207 ? -3.422 3.066 -16.411 1.00 85.62 207 LEU A C 1
ATOM 1716 O O . LEU A 1 207 ? -3.324 2.520 -15.320 1.00 85.62 207 LEU A O 1
ATOM 1720 N N . ASP A 1 208 ? -4.576 3.581 -16.850 1.00 84.75 208 ASP A N 1
ATOM 1721 C CA . ASP A 1 208 ? -5.839 3.552 -16.091 1.00 84.75 208 ASP A CA 1
ATOM 1722 C C . ASP A 1 208 ? -5.676 4.098 -14.647 1.00 84.75 208 ASP A C 1
ATOM 1724 O O . ASP A 1 208 ? -6.050 3.445 -13.677 1.00 84.75 208 ASP A O 1
ATOM 1728 N N . ASP A 1 209 ? -5.091 5.293 -14.498 1.00 85.12 209 ASP A N 1
ATOM 1729 C CA . ASP A 1 209 ? -4.823 5.956 -13.207 1.00 85.12 209 ASP A CA 1
ATOM 1730 C C . ASP A 1 209 ? -3.867 5.165 -12.286 1.00 85.12 209 ASP A C 1
ATOM 1732 O O . ASP A 1 209 ? -4.139 4.973 -11.100 1.00 85.12 209 ASP A O 1
ATOM 1736 N N . GLY A 1 210 ? -2.739 4.682 -12.821 1.00 86.69 210 GLY A N 1
ATOM 1737 C CA . GLY A 1 210 ? -1.724 3.958 -12.033 1.00 86.69 210 GLY A CA 1
ATOM 1738 C C . GLY A 1 210 ? -1.931 2.436 -11.950 1.00 86.69 210 GLY A C 1
ATOM 1739 O O . GLY A 1 210 ? -1.231 1.734 -11.219 1.00 86.69 210 GLY A O 1
ATOM 1740 N N . HIS A 1 211 ? -2.883 1.900 -12.707 1.00 93.12 211 HIS A N 1
ATOM 1741 C CA . HIS A 1 211 ? -3.283 0.496 -12.742 1.00 93.12 211 HIS A CA 1
ATOM 1742 C C . HIS A 1 211 ? -2.690 -0.273 -13.939 1.00 93.12 211 HIS A C 1
ATOM 1744 O O . HIS A 1 211 ? -3.361 -1.078 -14.592 1.00 93.12 211 HIS A O 1
ATOM 1750 N N . GLY A 1 212 ? -1.404 -0.067 -14.228 1.00 91.50 212 GLY A N 1
ATOM 1751 C CA . GLY A 1 212 ? -0.689 -0.798 -15.276 1.00 91.50 212 GLY A CA 1
ATOM 1752 C C . GLY A 1 212 ? -0.407 -2.282 -14.981 1.00 91.50 212 GLY A C 1
ATOM 1753 O O . GLY A 1 212 ? -0.668 -2.820 -13.901 1.00 91.50 212 GLY A O 1
ATOM 1754 N N . GLU A 1 213 ? 0.178 -2.979 -15.966 1.00 92.25 213 GLU A N 1
ATOM 1755 C CA . GLU A 1 213 ? 0.433 -4.435 -15.911 1.00 92.25 213 GLU A CA 1
ATOM 1756 C C . GLU A 1 213 ? 1.202 -4.853 -14.641 1.00 92.25 213 GLU A C 1
ATOM 1758 O O . GLU A 1 213 ? 0.887 -5.863 -13.999 1.00 92.25 213 GLU A O 1
ATOM 1763 N N . MET A 1 214 ? 2.242 -4.093 -14.279 1.00 93.12 214 MET A N 1
ATOM 1764 C CA . MET A 1 214 ? 3.112 -4.428 -13.152 1.00 93.12 214 MET A CA 1
ATOM 1765 C C . MET A 1 214 ? 2.492 -4.042 -11.813 1.00 93.12 214 MET A C 1
ATOM 1767 O O . MET A 1 214 ? 2.730 -4.763 -10.839 1.00 93.12 214 MET A O 1
ATOM 1771 N N . PHE A 1 215 ? 1.664 -2.993 -11.767 1.00 94.75 215 PHE A N 1
ATOM 1772 C CA . PHE A 1 215 ? 0.850 -2.679 -10.595 1.00 94.75 215 PHE A CA 1
ATOM 1773 C C . PHE A 1 215 ? -0.019 -3.884 -10.211 1.00 94.75 215 PHE A C 1
ATOM 1775 O O . PHE A 1 215 ? 0.147 -4.449 -9.124 1.00 94.75 215 PHE A O 1
ATOM 1782 N N . TRP A 1 216 ? -0.856 -4.374 -11.132 1.00 94.25 216 TRP A N 1
ATOM 1783 C CA . TRP A 1 216 ? -1.742 -5.502 -10.837 1.00 94.25 216 TRP A CA 1
ATOM 1784 C C . TRP A 1 216 ? -0.976 -6.777 -10.490 1.00 94.25 216 TRP A C 1
ATOM 1786 O O . TRP A 1 216 ? -1.337 -7.523 -9.573 1.00 94.25 216 TRP A O 1
ATOM 1796 N N . ASN A 1 217 ? 0.126 -7.026 -11.200 1.00 94.12 217 ASN A N 1
ATOM 1797 C CA . ASN A 1 217 ? 0.983 -8.175 -10.950 1.00 94.12 217 ASN A CA 1
ATOM 1798 C C . ASN A 1 217 ? 1.569 -8.182 -9.527 1.00 94.12 217 ASN A C 1
ATOM 1800 O O . ASN A 1 217 ? 1.731 -9.262 -8.937 1.00 94.12 217 ASN A O 1
ATOM 1804 N N . LEU A 1 218 ? 1.918 -7.007 -8.998 1.00 95.38 218 LEU A N 1
ATOM 1805 C CA . LEU A 1 218 ? 2.382 -6.820 -7.628 1.00 95.38 218 LEU A CA 1
ATOM 1806 C C . LEU A 1 218 ? 1.220 -6.946 -6.634 1.00 95.38 218 LEU A C 1
ATOM 1808 O O . LEU A 1 218 ? 1.325 -7.743 -5.698 1.00 95.38 218 LEU A O 1
ATOM 1812 N N . LEU A 1 219 ? 0.104 -6.255 -6.876 1.00 96.19 219 LEU A N 1
ATOM 1813 C CA . LEU A 1 219 ? -1.058 -6.249 -5.988 1.00 96.19 219 LEU A CA 1
ATOM 1814 C C . LEU A 1 219 ? -1.623 -7.658 -5.766 1.00 96.19 219 LEU A C 1
ATOM 1816 O O . LEU A 1 219 ? -1.776 -8.092 -4.624 1.00 96.19 219 LEU A O 1
ATOM 1820 N N . VAL A 1 220 ? -1.839 -8.433 -6.837 1.00 95.25 220 VAL A N 1
ATOM 1821 C CA . VAL A 1 220 ? -2.323 -9.825 -6.739 1.00 95.25 220 VAL A CA 1
ATOM 1822 C C . VAL A 1 220 ? -1.394 -10.676 -5.873 1.00 95.25 220 VAL A C 1
ATOM 1824 O O . VAL A 1 220 ? -1.856 -11.528 -5.112 1.00 95.25 220 VAL A O 1
ATOM 1827 N N . PHE A 1 221 ? -0.079 -10.466 -5.968 1.00 94.19 221 PHE A N 1
ATOM 1828 C CA . PHE A 1 221 ? 0.884 -11.195 -5.147 1.00 94.19 221 PHE A CA 1
ATOM 1829 C C . PHE A 1 221 ? 0.796 -10.805 -3.670 1.00 94.19 221 PHE A C 1
ATOM 1831 O O . PHE A 1 221 ? 0.760 -11.694 -2.814 1.00 94.19 221 PHE A O 1
ATOM 1838 N N . VAL A 1 222 ? 0.754 -9.506 -3.373 1.00 94.25 222 VAL A N 1
ATOM 1839 C CA . VAL A 1 222 ? 0.669 -8.992 -2.001 1.00 94.25 222 VAL A CA 1
ATOM 1840 C C . VAL A 1 222 ? -0.635 -9.450 -1.344 1.00 94.25 222 VAL A C 1
ATOM 1842 O O . VAL A 1 222 ? -0.587 -10.055 -0.273 1.00 94.25 222 VAL A O 1
ATOM 1845 N N . LEU A 1 223 ? -1.779 -9.293 -2.020 1.00 94.00 223 LEU A N 1
ATOM 1846 C CA . LEU A 1 223 ? -3.088 -9.729 -1.519 1.00 94.00 223 LEU A CA 1
ATOM 1847 C C . LEU A 1 223 ? -3.160 -11.246 -1.318 1.00 94.00 223 LEU A C 1
ATOM 1849 O O . LEU A 1 223 ? -3.660 -11.708 -0.295 1.00 94.00 223 LEU A O 1
ATOM 1853 N N . GLN A 1 224 ? -2.604 -12.047 -2.237 1.00 91.69 224 GLN A N 1
ATOM 1854 C CA . GLN A 1 224 ? -2.527 -13.504 -2.073 1.00 91.69 224 GLN A CA 1
ATOM 1855 C C . GLN A 1 224 ? -1.779 -13.898 -0.793 1.00 91.69 224 GLN A C 1
ATOM 1857 O O . GLN A 1 224 ? -2.164 -14.852 -0.113 1.00 91.69 224 GLN A O 1
ATOM 1862 N N . ARG A 1 225 ? -0.682 -13.199 -0.485 1.00 89.94 225 ARG A N 1
ATOM 1863 C CA . ARG A 1 225 ? 0.136 -13.466 0.702 1.00 89.94 225 ARG A CA 1
ATOM 1864 C C . ARG A 1 225 ? -0.556 -12.983 1.975 1.00 89.94 225 ARG A C 1
ATOM 1866 O O . ARG A 1 225 ? -0.622 -13.760 2.921 1.00 89.94 225 ARG A O 1
ATOM 1873 N N . ALA A 1 226 ? -1.121 -11.776 1.958 1.00 89.06 226 ALA A N 1
ATOM 1874 C CA . ALA A 1 226 ? -1.907 -11.216 3.057 1.00 89.06 226 ALA A CA 1
ATOM 1875 C C . ALA A 1 226 ? -3.097 -12.119 3.423 1.00 89.06 226 ALA A C 1
ATOM 1877 O O . ALA A 1 226 ? -3.259 -12.504 4.580 1.00 89.06 226 ALA A O 1
ATOM 1878 N N . HIS A 1 227 ? -3.870 -12.553 2.422 1.00 89.56 227 HIS A N 1
ATOM 1879 C CA . HIS A 1 227 ? -4.981 -13.482 2.616 1.00 89.56 227 HIS A CA 1
ATOM 1880 C C . HIS A 1 227 ? -4.514 -14.817 3.212 1.00 89.56 227 HIS A C 1
ATOM 1882 O O . HIS A 1 227 ? -5.157 -15.345 4.111 1.00 89.56 227 HIS A O 1
ATOM 1888 N N . GLY A 1 228 ? -3.360 -15.342 2.787 1.00 85.19 228 GLY A N 1
ATOM 1889 C CA . GLY A 1 228 ? -2.781 -16.554 3.374 1.00 85.19 228 GLY A CA 1
ATOM 1890 C 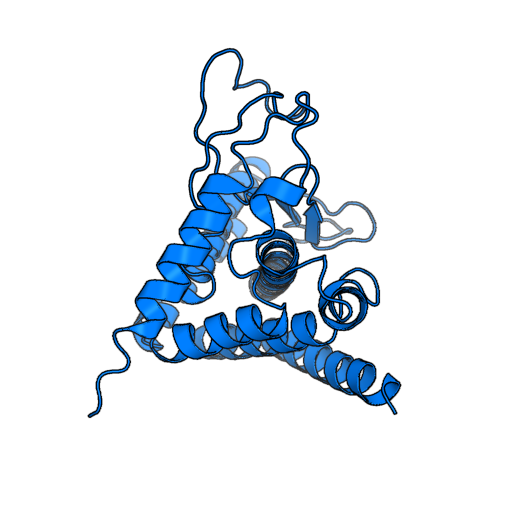C . GLY A 1 228 ? -2.416 -16.441 4.863 1.00 85.19 228 GLY A C 1
ATOM 1891 O O . GLY A 1 228 ? -2.141 -17.465 5.487 1.00 85.19 228 GLY A O 1
ATOM 1892 N N . TRP A 1 229 ? -2.389 -15.232 5.432 1.00 83.31 229 TRP A N 1
ATOM 1893 C CA . TRP A 1 229 ? -2.096 -14.988 6.848 1.00 83.31 229 TRP A CA 1
ATOM 1894 C C . TRP A 1 229 ? -3.329 -14.720 7.700 1.00 83.31 229 TRP A C 1
ATOM 1896 O O . TRP A 1 229 ? -3.321 -15.122 8.862 1.00 83.31 229 TRP A O 1
ATOM 1906 N N . LEU A 1 230 ? -4.337 -14.055 7.131 1.00 79.81 230 LEU A N 1
ATOM 1907 C CA . LEU A 1 230 ? -5.548 -13.615 7.830 1.00 79.81 230 LEU A CA 1
ATOM 1908 C C . LEU A 1 230 ? -6.791 -14.453 7.511 1.00 79.81 230 LEU A C 1
ATOM 1910 O O . LEU A 1 230 ? -7.724 -14.494 8.300 1.00 79.81 230 LEU A O 1
ATOM 1914 N N . GLY A 1 231 ? -6.839 -15.109 6.350 1.00 80.38 231 GLY A N 1
ATOM 1915 C CA . GLY A 1 231 ? -8.027 -15.834 5.887 1.00 80.38 231 GLY A CA 1
ATOM 1916 C C . GLY A 1 231 ? -9.206 -14.938 5.482 1.00 80.38 231 GLY A C 1
ATOM 1917 O O . GLY A 1 231 ? -10.280 -15.455 5.184 1.00 80.38 231 GLY A O 1
ATOM 1918 N N . GLY A 1 232 ? -9.006 -13.618 5.430 1.00 82.12 232 GLY A N 1
ATOM 1919 C CA . GLY A 1 232 ? -10.047 -12.623 5.191 1.00 82.12 232 GLY A CA 1
ATOM 1920 C C . GLY A 1 232 ? -10.741 -12.725 3.832 1.00 82.12 232 GLY A C 1
ATOM 1921 O O . GLY A 1 232 ? -10.081 -12.805 2.787 1.00 82.12 232 GLY A O 1
ATOM 1922 N N . ALA A 1 233 ? -12.077 -12.712 3.823 1.00 86.44 233 ALA A N 1
ATOM 1923 C CA . ALA A 1 233 ? -12.875 -12.874 2.605 1.00 86.44 233 ALA A CA 1
ATOM 1924 C C . ALA A 1 233 ? -12.827 -11.635 1.695 1.00 86.44 233 ALA A C 1
ATOM 1926 O O . ALA A 1 233 ? -12.891 -11.781 0.473 1.00 86.44 233 ALA A O 1
ATOM 1927 N N . ALA A 1 234 ? -12.694 -10.427 2.258 1.00 87.06 234 ALA A N 1
ATOM 1928 C CA . ALA A 1 234 ? -12.586 -9.203 1.461 1.00 87.06 234 ALA A CA 1
ATOM 1929 C C . ALA A 1 234 ? -11.266 -9.157 0.676 1.00 87.06 234 ALA A C 1
ATOM 1931 O O . ALA A 1 234 ? -11.283 -8.912 -0.529 1.00 87.06 234 ALA A O 1
ATOM 1932 N N . LEU A 1 235 ? -10.149 -9.537 1.308 1.00 89.44 235 LEU A N 1
ATOM 1933 C CA . LEU A 1 235 ? -8.845 -9.671 0.642 1.00 89.44 235 LEU A CA 1
ATOM 1934 C C . LEU A 1 235 ? -8.884 -10.680 -0.515 1.00 89.44 235 LEU A C 1
ATOM 1936 O O . LEU A 1 235 ? -8.252 -10.471 -1.550 1.00 89.44 235 LEU A O 1
ATOM 1940 N N . LEU A 1 236 ? -9.632 -11.777 -0.350 1.00 90.62 236 LEU A N 1
ATOM 1941 C CA . LEU A 1 236 ? -9.807 -12.786 -1.392 1.00 90.62 236 LEU A CA 1
ATOM 1942 C C . LEU A 1 236 ? -10.565 -12.226 -2.602 1.00 90.62 236 LEU A C 1
ATOM 1944 O O . LEU A 1 236 ? -10.120 -12.412 -3.734 1.00 90.62 236 LEU A O 1
ATOM 1948 N N . ARG A 1 237 ? -11.678 -11.521 -2.356 1.00 92.62 237 ARG A N 1
ATOM 1949 C CA . ARG A 1 237 ? -12.473 -10.872 -3.410 1.00 92.62 237 ARG A CA 1
ATOM 1950 C C . ARG A 1 237 ? -11.650 -9.833 -4.161 1.00 92.62 237 ARG A C 1
ATOM 1952 O O . ARG A 1 237 ? -11.573 -9.911 -5.382 1.00 92.62 237 ARG A O 1
ATOM 1959 N N . MET A 1 238 ? -10.958 -8.958 -3.432 1.00 93.06 238 MET A N 1
ATOM 1960 C CA . MET A 1 238 ? -10.102 -7.925 -4.016 1.00 93.06 238 MET A CA 1
ATOM 1961 C C . MET A 1 238 ? -8.972 -8.528 -4.859 1.00 93.06 238 MET A C 1
ATOM 1963 O O . MET A 1 238 ? -8.669 -8.039 -5.942 1.00 93.06 238 MET A O 1
ATOM 1967 N N . ARG A 1 239 ? -8.364 -9.637 -4.411 1.00 94.00 239 ARG A N 1
ATOM 1968 C CA . ARG A 1 239 ? -7.362 -10.365 -5.204 1.00 94.00 239 ARG A CA 1
ATOM 1969 C C . ARG A 1 239 ? -7.953 -10.888 -6.512 1.00 94.00 239 ARG A C 1
ATOM 1971 O O . ARG A 1 239 ? -7.277 -10.859 -7.540 1.00 94.00 239 ARG A O 1
ATOM 1978 N N . ASP A 1 240 ? -9.159 -11.442 -6.462 1.00 93.69 240 ASP A N 1
ATOM 1979 C CA . ASP A 1 240 ? -9.807 -12.032 -7.632 1.00 93.69 240 ASP A CA 1
ATOM 1980 C C . ASP A 1 240 ? -10.273 -10.966 -8.625 1.00 93.69 240 ASP A C 1
ATOM 1982 O O . ASP A 1 240 ? -10.109 -11.166 -9.826 1.00 93.69 240 ASP A O 1
ATOM 1986 N N . GLU A 1 241 ? -10.751 -9.822 -8.133 1.00 92.25 241 GLU A N 1
ATOM 1987 C CA . GLU A 1 241 ? -10.973 -8.597 -8.912 1.00 92.25 241 GLU A CA 1
ATOM 1988 C C . GLU A 1 241 ? -9.679 -8.145 -9.592 1.00 92.25 241 GLU A C 1
ATOM 1990 O O . GLU A 1 241 ? -9.589 -8.217 -10.814 1.00 92.25 241 GLU A O 1
ATOM 1995 N N . ALA A 1 242 ? -8.624 -7.876 -8.817 1.00 90.94 242 ALA A N 1
ATOM 1996 C CA . ALA A 1 242 ? -7.320 -7.475 -9.342 1.00 90.94 242 ALA A CA 1
ATOM 1997 C C . ALA A 1 242 ? -6.741 -8.476 -10.360 1.00 90.94 242 ALA A C 1
ATOM 1999 O O . ALA A 1 242 ? -6.044 -8.094 -11.296 1.00 90.94 242 ALA A O 1
ATOM 2000 N N . ARG A 1 243 ? -7.004 -9.782 -10.207 1.00 92.12 243 ARG A N 1
ATOM 2001 C CA . ARG A 1 243 ? -6.570 -10.804 -11.174 1.00 92.12 243 ARG A CA 1
ATOM 2002 C C . ARG A 1 243 ? -7.369 -10.747 -12.476 1.00 92.12 243 ARG A C 1
ATOM 2004 O O . ARG A 1 243 ? -6.780 -10.998 -13.532 1.00 92.12 243 ARG A O 1
ATOM 2011 N N . ARG A 1 244 ? -8.679 -10.492 -12.417 1.00 91.50 244 ARG A N 1
ATOM 2012 C CA . ARG A 1 244 ? -9.496 -10.286 -13.622 1.00 91.50 244 ARG A CA 1
ATOM 2013 C C . ARG A 1 244 ? -9.011 -9.046 -14.357 1.00 91.50 244 ARG A C 1
ATOM 2015 O O . ARG A 1 244 ? -8.625 -9.177 -15.514 1.00 91.50 244 ARG A O 1
ATOM 2022 N N . ASP A 1 245 ? -8.882 -7.933 -13.646 1.00 88.25 245 ASP A N 1
ATOM 2023 C CA . ASP A 1 245 ? -8.446 -6.651 -14.205 1.00 88.25 245 ASP A CA 1
ATOM 2024 C C . ASP A 1 245 ? -7.039 -6.763 -14.803 1.00 88.25 245 ASP A C 1
ATOM 2026 O O . ASP A 1 245 ? -6.802 -6.334 -15.927 1.00 88.25 245 ASP A O 1
ATOM 2030 N N . TRP A 1 246 ? -6.123 -7.478 -14.135 1.00 87.69 246 TRP A N 1
ATOM 2031 C CA . TRP A 1 246 ? -4.809 -7.802 -14.699 1.00 87.69 246 TRP A CA 1
ATOM 2032 C C . TRP A 1 246 ? -4.896 -8.572 -16.021 1.00 87.69 246 TRP A C 1
ATOM 2034 O O . TRP A 1 246 ? -4.142 -8.312 -16.959 1.00 87.69 246 TRP A O 1
ATOM 2044 N N . THR A 1 247 ? -5.780 -9.570 -16.083 1.00 87.88 247 THR A N 1
ATOM 2045 C CA . THR A 1 247 ? -5.947 -10.409 -17.275 1.00 87.88 247 THR A CA 1
ATOM 2046 C C . THR A 1 247 ? -6.511 -9.586 -18.429 1.00 87.88 247 THR A C 1
ATOM 2048 O O . THR A 1 247 ? -6.060 -9.750 -19.559 1.00 87.88 247 THR A O 1
ATOM 2051 N N . GLU A 1 248 ? -7.450 -8.685 -18.144 1.00 83.44 248 GLU A N 1
ATOM 2052 C CA . GLU A 1 248 ? -8.024 -7.757 -19.117 1.00 83.44 248 GLU A CA 1
ATOM 2053 C C . GLU A 1 248 ? -7.006 -6.721 -19.593 1.00 83.44 248 GLU A C 1
ATOM 2055 O O . GLU A 1 248 ? -6.844 -6.552 -20.800 1.00 83.44 248 GLU A O 1
ATOM 2060 N N . ALA A 1 249 ? -6.264 -6.095 -18.674 1.00 76.69 249 ALA A N 1
ATOM 2061 C CA . ALA A 1 249 ? -5.188 -5.159 -18.993 1.00 76.69 249 ALA A CA 1
ATOM 2062 C C . ALA A 1 249 ? -4.168 -5.805 -19.937 1.00 76.69 249 ALA A C 1
ATOM 2064 O O . ALA A 1 249 ? -3.824 -5.224 -20.960 1.00 76.69 249 ALA A O 1
ATOM 2065 N N . ARG A 1 250 ? -3.783 -7.057 -19.658 1.00 78.31 250 ARG A N 1
ATOM 2066 C CA . ARG A 1 250 ? -2.875 -7.840 -20.505 1.00 78.31 250 ARG A CA 1
ATOM 2067 C C . ARG A 1 250 ? -3.503 -8.272 -21.839 1.00 78.31 250 ARG A C 1
ATOM 2069 O O . ARG A 1 250 ? -2.796 -8.477 -22.819 1.00 78.31 250 ARG A O 1
ATOM 2076 N N . ALA A 1 251 ? -4.820 -8.462 -21.900 1.00 78.69 251 ALA A N 1
ATOM 2077 C CA . ALA A 1 251 ? -5.519 -8.850 -23.127 1.00 78.69 251 ALA A CA 1
ATOM 2078 C C . ALA A 1 251 ? -5.707 -7.679 -24.103 1.00 78.69 251 ALA A C 1
ATOM 2080 O O . ALA A 1 251 ? -5.752 -7.911 -25.307 1.00 78.69 251 ALA A O 1
ATOM 2081 N N . ARG A 1 252 ? -5.753 -6.433 -23.609 1.00 69.00 252 ARG A N 1
ATOM 2082 C CA . ARG A 1 252 ? -5.724 -5.210 -24.438 1.00 69.00 252 ARG A CA 1
ATOM 2083 C C . ARG A 1 252 ? -4.380 -5.009 -25.172 1.00 69.00 252 ARG A C 1
ATOM 2085 O O . ARG A 1 252 ? -4.236 -4.043 -25.912 1.00 69.00 252 ARG A O 1
ATOM 2092 N N . GLU A 1 253 ? -3.407 -5.903 -24.966 1.00 60.06 253 GLU A N 1
ATOM 2093 C CA . GLU A 1 253 ? -2.042 -5.841 -25.509 1.00 60.06 253 GLU A CA 1
ATOM 2094 C C . GLU A 1 253 ? -1.817 -6.682 -26.787 1.00 60.06 253 GLU A C 1
ATOM 2096 O O . GLU A 1 253 ? -0.686 -6.724 -27.279 1.00 60.06 253 GLU A O 1
ATOM 2101 N N . VAL A 1 254 ? -2.847 -7.367 -27.312 1.00 47.16 254 VAL A N 1
ATOM 2102 C CA . VAL A 1 254 ? -2.817 -8.103 -28.601 1.00 47.16 254 VAL A CA 1
ATOM 2103 C C . VAL A 1 254 ? -3.633 -7.357 -29.645 1.00 47.16 254 VAL A C 1
ATOM 2105 O O . VAL A 1 254 ? -3.122 -7.217 -30.778 1.00 47.16 254 VAL A O 1
#

Secondary structure (DSSP, 8-state):
----HHHHHHHHHHHHHHHHHTTSS-TTS---GGGSTTS-PPPHHHHHHHHHHHHTTS-HHHHHHHHHHHHHHHHHHHT-S-HHHHHHHHHHHHHHHHHHHHHHHSTT-TT-EEE--S---TT-GGGSSS--EEESSEEEEEEE--TT-SEEEETTTTEEEEEEE-TTSPBPPHHHHHHHHHHHHHHHHHHHHS-TTSTTHIIIIIHHHH--HHHHHHHHHHHHHHHHHH--HHHHHHHHHHHHHHHHHHHTT-

Sequence (254 aa):
MRPLAPRKNEALRHLKRIADNRWRIDPVADVSYDLLTNDLIYSARDIARLVKVHSEGTKTRTTSTAVQNLHDTYLKYAAEEDLQENVELMTEALTRCMWHFDQTFFFGLMRRHVRHAGSQPAHNPKLAGGLARYELINLDVRDRMHRTLKAQWDPTIDHIIIWVRDADGNLRDFDELLGDMLHEMCHAWMDRFSDSMDERHERWVDLDDGHGEMFWNLLVFVLQRAHGWLGGAALLRMRDEARRDWTEARAREV

pLDDT: mean 77.33, std 17.7, range [31.39, 97.31]

Organism: NCBI:txid933095

Radius of gyration: 18.77 Å; chains: 1; bounding box: 48×51×51 Å